Protein AF-A0AAW0CSP5-F1 (afdb_monomer_lite)

Secondary structure (DSSP, 8-state):
-------------GGGSS----S-HHHHHHHHHHHHHHH--TT-HHHHHHHHHHHHHHHHHHT--TTHHHHHHHHHH-SSHHHHHHHTT-S-HHHHHHHHHHHHHHHHHHH--HHHHHHHHHHHHHHHHHB--HHHHHH-TTHHHHT-S---SEETTEE-TTPBP--S-----HHHHHHHHHHHHHHH-SSHHHHHHHHHHHHHHHHSBSTT-S-B-S-TTSPPPSS--HHHHHHHHHHHHHHTT-------------------------------HHHHHHHHHHHHHHHHHHHHHHHHHHHHHHHT-----PPP--------------------------PPPPP---PPP--PPPP-----------

Organism: NCBI:txid297713

Sequence (370 aa):
MGLLDLAQSLDVPPTWRKPRIKVSLDERKNLANAALENAVVPDDIERTLGVQAAISDMDHLTDQTNNRGLAVDFFSRYPTVDILVRAFNMNDSAYSTLLFGYASMQAHTAYKIPKFLQAASDLWNHARSVALLDEDIKSGTRERLLNYDHLQSSCQGETMAGGVGDVVLDMHDIDSKLALSKALLQQQTKSTGKVRMAFRYNALLDLATRDQSNIYAGNWAGPPSSALDKENQISASEVLISGIPLLFTQNATNPKPTPSDQPPGGPGAKTTTTPAGPIVGGVIGGVAIIAAMAVMLVWCRRRYQQLFYVPSLTPFVQDQGDRTSQPNARSRSMKGEIRRAIVPLEPAVCAPIPLEPPPSYMDGRSPLLW

pLDDT: mean 72.7, std 21.25, range [27.45, 97.81]

Radius of gyration: 29.98 Å; chains: 1; bounding box: 117×63×78 Å

Structure (mmCIF, N/CA/C/O backbone):
data_AF-A0AAW0CSP5-F1
#
_entry.id   AF-A0AAW0CSP5-F1
#
loop_
_atom_site.group_PDB
_atom_site.id
_atom_site.type_symbol
_atom_site.label_atom_id
_atom_site.label_alt_id
_atom_site.label_comp_id
_atom_site.label_asym_id
_atom_site.label_entity_id
_atom_site.label_seq_id
_atom_site.pdbx_PDB_ins_code
_atom_site.Cartn_x
_atom_site.Cartn_y
_atom_site.Cartn_z
_atom_site.occupancy
_atom_site.B_iso_or_equiv
_atom_site.auth_seq_id
_atom_site.auth_comp_id
_atom_site.auth_asym_id
_atom_site.auth_atom_id
_atom_site.pdbx_PDB_model_num
ATOM 1 N N . MET A 1 1 ? 16.408 -13.568 13.566 1.00 29.22 1 MET A N 1
ATOM 2 C CA . MET A 1 1 ? 15.679 -14.795 13.953 1.00 29.22 1 MET A CA 1
ATOM 3 C C . MET A 1 1 ? 14.436 -14.792 13.083 1.00 29.22 1 MET A C 1
ATOM 5 O O . MET A 1 1 ? 13.501 -14.071 13.387 1.00 29.22 1 MET A O 1
ATOM 9 N N . GLY A 1 2 ? 14.556 -15.380 11.891 1.00 31.75 2 GLY A N 1
ATOM 10 C CA . GLY A 1 2 ? 13.660 -15.115 10.763 1.00 31.75 2 GLY A CA 1
ATOM 11 C C . GLY A 1 2 ? 12.299 -15.780 10.923 1.00 31.75 2 GLY A C 1
ATOM 12 O O . GLY A 1 2 ? 12.217 -16.933 11.351 1.00 31.75 2 GLY A O 1
ATOM 13 N N . LEU A 1 3 ? 11.255 -15.036 10.561 1.00 31.16 3 LEU A N 1
ATOM 14 C CA . LEU A 1 3 ? 9.880 -15.492 10.383 1.00 31.16 3 LEU A CA 1
ATOM 15 C C . LEU A 1 3 ? 9.816 -16.496 9.225 1.00 31.16 3 LEU A C 1
ATOM 17 O O . LEU A 1 3 ? 9.328 -16.181 8.151 1.00 31.16 3 LEU A O 1
ATOM 21 N N . LEU A 1 4 ? 10.295 -17.726 9.426 1.00 29.92 4 LEU A N 1
ATOM 22 C CA . LEU A 1 4 ? 9.797 -18.840 8.631 1.00 29.92 4 LEU A CA 1
ATOM 23 C C . LEU A 1 4 ? 8.289 -18.877 8.875 1.00 29.92 4 LEU A C 1
ATOM 25 O O . LEU A 1 4 ? 7.851 -19.193 9.985 1.00 29.92 4 LEU A O 1
ATOM 29 N N . ASP A 1 5 ? 7.512 -18.552 7.843 1.00 36.34 5 ASP A N 1
ATOM 30 C CA . AS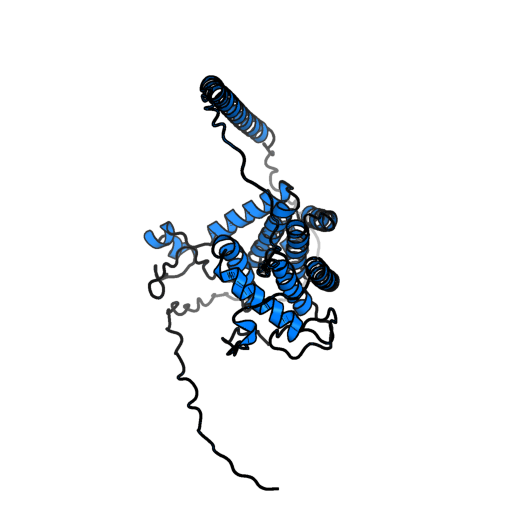P A 1 5 ? 6.091 -18.879 7.723 1.00 36.34 5 ASP A CA 1
ATOM 31 C C . ASP A 1 5 ? 6.014 -20.419 7.615 1.00 36.34 5 ASP A C 1
ATOM 33 O O . ASP A 1 5 ? 5.647 -21.002 6.596 1.00 36.34 5 ASP A O 1
ATOM 37 N N . LEU A 1 6 ? 6.455 -21.111 8.679 1.00 33.84 6 LEU A N 1
ATOM 38 C CA . LEU A 1 6 ? 5.941 -22.418 9.040 1.00 33.84 6 LEU A CA 1
ATOM 39 C C . LEU A 1 6 ? 4.441 -22.258 8.883 1.00 33.84 6 LEU A C 1
ATOM 41 O O . LEU A 1 6 ? 3.875 -21.296 9.407 1.00 33.84 6 LEU A O 1
ATOM 45 N N . ALA A 1 7 ? 3.807 -23.172 8.158 1.00 35.69 7 ALA A N 1
ATOM 46 C CA . ALA A 1 7 ? 2.375 -23.349 8.253 1.00 35.69 7 ALA A CA 1
ATOM 47 C C . ALA A 1 7 ? 2.083 -23.701 9.718 1.00 35.69 7 ALA A C 1
ATOM 49 O O . ALA A 1 7 ? 1.985 -24.869 10.087 1.00 35.69 7 ALA A O 1
ATOM 50 N N . GLN A 1 8 ? 2.054 -22.687 10.586 1.00 45.91 8 GLN A N 1
ATOM 51 C CA . GLN A 1 8 ? 1.645 -22.822 11.957 1.00 45.91 8 GLN A CA 1
ATOM 52 C C . GLN A 1 8 ? 0.251 -23.396 11.835 1.00 45.91 8 GLN A C 1
ATOM 54 O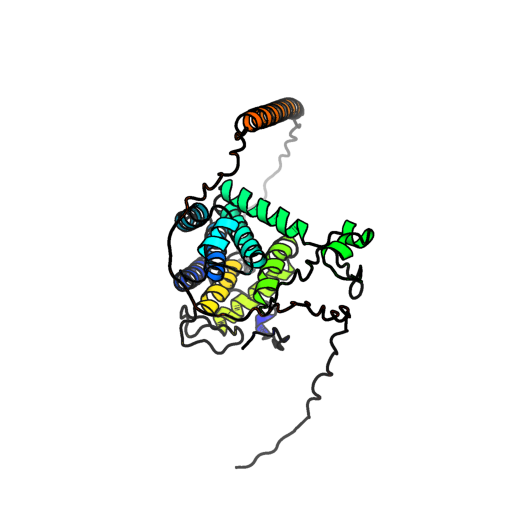 O . GLN A 1 8 ? -0.574 -22.880 11.072 1.00 45.91 8 GLN A O 1
ATOM 59 N N . SER A 1 9 ? 0.030 -24.512 12.523 1.00 44.16 9 SER A N 1
ATOM 60 C CA . SER A 1 9 ? -1.304 -25.046 12.720 1.00 44.16 9 SER A CA 1
ATOM 61 C C . SER A 1 9 ? -2.092 -23.966 13.446 1.00 44.16 9 SER A C 1
ATOM 63 O O . SER A 1 9 ? -2.118 -23.897 14.672 1.00 44.16 9 SER A O 1
ATOM 65 N N . LEU A 1 10 ? -2.669 -23.051 12.671 1.00 52.41 10 LEU A N 1
ATOM 66 C CA . LEU A 1 10 ? -3.686 -22.132 13.115 1.00 52.41 10 LEU A CA 1
ATOM 67 C C . LEU A 1 10 ? -4.887 -23.034 13.332 1.00 52.41 10 LEU A C 1
ATOM 69 O O . LEU A 1 10 ? -5.711 -23.201 12.432 1.00 52.41 10 LEU A O 1
ATOM 73 N N . ASP A 1 11 ? -4.951 -23.666 14.503 1.00 61.88 11 ASP A N 1
ATOM 74 C CA . ASP A 1 11 ? -6.188 -24.235 15.005 1.00 61.88 11 ASP A CA 1
ATOM 75 C C . ASP A 1 11 ? -7.161 -23.070 15.126 1.00 61.88 11 ASP A C 1
ATOM 77 O O . ASP A 1 11 ? -7.224 -22.366 16.131 1.00 61.88 11 ASP A O 1
ATOM 81 N N . VAL A 1 12 ? -7.847 -22.795 14.015 1.00 61.34 12 VAL A N 1
ATOM 82 C CA . VAL A 1 12 ? -8.768 -21.681 13.875 1.00 61.34 12 VAL A CA 1
ATOM 83 C C . VAL A 1 12 ? -9.853 -21.914 14.913 1.00 61.34 12 VAL A C 1
ATOM 85 O O . VAL A 1 12 ? -10.623 -22.875 14.750 1.00 61.34 12 VAL A O 1
ATOM 88 N N . PRO A 1 13 ? -9.959 -21.058 15.951 1.00 70.44 13 PRO A N 1
ATOM 89 C CA . PRO A 1 13 ? -11.013 -21.193 16.934 1.00 70.44 13 PRO A CA 1
ATOM 90 C C . PRO A 1 13 ? -12.354 -21.324 16.203 1.00 70.44 13 PRO A C 1
ATOM 92 O O . PRO A 1 13 ? -12.582 -20.618 15.213 1.00 70.44 13 PRO A O 1
ATOM 95 N N . PRO A 1 14 ? -13.272 -22.208 16.629 1.00 71.75 14 PRO A N 1
ATOM 96 C CA . PRO A 1 14 ? -14.539 -22.408 15.924 1.00 71.75 14 PRO A CA 1
ATOM 97 C C . PRO A 1 14 ? -15.325 -21.102 15.708 1.00 71.75 14 PRO A C 1
ATOM 99 O O . PRO A 1 14 ? -16.029 -20.951 14.709 1.00 71.75 14 PRO A O 1
ATOM 102 N N . THR A 1 15 ? -15.143 -20.128 16.606 1.00 69.25 15 THR A N 1
ATOM 103 C CA . THR A 1 15 ? -15.698 -18.767 16.545 1.00 69.25 15 THR A CA 1
ATOM 104 C C . THR A 1 15 ? -15.170 -17.930 15.373 1.00 69.25 15 THR A C 1
ATOM 106 O O . THR A 1 15 ? -15.854 -17.010 14.928 1.00 69.25 15 THR A O 1
ATOM 109 N N . TRP A 1 16 ? -13.995 -18.249 14.831 1.00 69.19 16 TRP A N 1
ATOM 110 C CA . TRP A 1 16 ? -13.338 -17.529 13.737 1.00 69.19 16 TRP A CA 1
ATOM 111 C C . TRP A 1 16 ? -13.625 -18.115 12.352 1.00 69.19 16 TRP A C 1
ATOM 113 O O . TRP A 1 16 ? -13.343 -17.463 11.351 1.00 69.19 16 TRP A O 1
ATOM 123 N N . ARG A 1 17 ? -14.271 -19.287 12.255 1.00 71.75 17 ARG A N 1
ATOM 124 C CA . ARG A 1 17 ? -14.712 -19.864 10.963 1.00 71.75 17 ARG A CA 1
ATOM 125 C C . ARG A 1 17 ? -15.757 -18.999 10.241 1.00 71.75 17 ARG A C 1
ATOM 127 O O . ARG A 1 17 ? -16.002 -19.181 9.052 1.00 71.75 17 ARG A O 1
ATOM 134 N N . LYS A 1 18 ? -16.378 -18.058 10.958 1.00 73.31 18 LYS A N 1
ATOM 135 C CA . LYS A 1 18 ? -17.235 -16.991 10.424 1.00 73.31 18 LYS A CA 1
ATOM 136 C C . LYS A 1 18 ? -16.810 -15.676 11.078 1.00 73.31 18 LYS A C 1
ATOM 138 O O . LYS A 1 18 ? -17.490 -15.234 12.007 1.00 73.31 18 LYS A O 1
ATOM 143 N N . PRO A 1 19 ? -15.672 -15.091 10.663 1.00 71.50 19 PRO A N 1
ATOM 144 C CA . PRO A 1 19 ? -15.106 -13.953 11.365 1.00 71.50 19 PRO A CA 1
ATOM 145 C C . PRO A 1 19 ? -16.111 -12.801 11.313 1.00 71.50 19 PRO A C 1
ATOM 147 O O . PRO A 1 19 ? -16.499 -12.337 10.242 1.00 71.50 19 PRO A O 1
ATOM 150 N N . ARG A 1 20 ? -16.589 -12.381 12.487 1.00 79.06 20 ARG A N 1
ATOM 151 C CA . ARG A 1 20 ? -17.421 -11.189 12.641 1.00 79.06 20 ARG A CA 1
ATOM 152 C C . ARG A 1 20 ? -16.546 -10.093 13.213 1.00 79.06 20 ARG A C 1
ATOM 154 O O . ARG A 1 20 ? -16.110 -10.201 14.355 1.00 79.06 20 ARG A O 1
ATOM 161 N N . ILE A 1 21 ? -16.321 -9.052 12.426 1.00 83.88 21 ILE A N 1
ATOM 162 C CA . ILE A 1 21 ? -15.670 -7.837 12.908 1.00 83.88 21 ILE A CA 1
ATOM 163 C C . ILE A 1 21 ? -16.685 -7.120 13.798 1.00 83.88 21 ILE A C 1
ATOM 165 O O . ILE A 1 21 ? -17.731 -6.678 13.323 1.00 83.88 21 ILE A O 1
ATOM 169 N N . LYS A 1 22 ? -16.413 -7.100 15.106 1.00 85.75 22 LYS A N 1
ATOM 170 C CA . LYS A 1 22 ? -17.273 -6.450 16.111 1.00 85.75 22 LYS A CA 1
ATOM 171 C C . LYS A 1 22 ? -17.022 -4.942 16.205 1.00 85.75 22 LYS A C 1
ATOM 173 O O . LYS A 1 22 ? -17.895 -4.213 16.657 1.00 85.75 22 LYS A O 1
ATOM 178 N N . VAL A 1 23 ? -15.841 -4.518 15.767 1.00 89.12 23 VAL A N 1
ATOM 179 C CA . VAL A 1 23 ? -15.341 -3.144 15.811 1.00 89.12 23 VAL A CA 1
ATOM 180 C C . VAL A 1 23 ? -16.096 -2.272 14.808 1.00 89.12 23 VAL A C 1
ATOM 182 O O . VAL A 1 23 ? -16.275 -2.655 13.647 1.00 89.12 23 VAL A O 1
ATOM 185 N N . SER A 1 24 ? -16.554 -1.102 15.257 1.00 91.62 24 SER A N 1
ATOM 186 C CA . SER A 1 24 ? -17.265 -0.142 14.399 1.00 91.62 24 SER A CA 1
ATOM 187 C C . SER A 1 24 ? -16.343 0.445 13.320 1.00 91.62 24 SER A C 1
ATOM 189 O O . SER A 1 24 ? -15.124 0.419 13.456 1.00 91.62 24 SER A O 1
ATOM 191 N N . LEU A 1 25 ? -16.890 0.995 12.228 1.00 90.81 25 LEU A N 1
ATOM 192 C CA . LEU A 1 25 ? -16.058 1.599 11.175 1.00 90.81 25 LEU A CA 1
ATOM 193 C C . LEU A 1 25 ? -15.129 2.697 11.719 1.00 90.81 25 LEU A C 1
ATOM 195 O O . LEU A 1 25 ? -13.958 2.714 11.354 1.00 90.81 25 LEU A O 1
ATOM 199 N N . ASP A 1 26 ? -15.629 3.567 12.594 1.00 92.69 26 ASP A N 1
ATOM 200 C CA . ASP A 1 26 ? -14.839 4.669 13.152 1.00 92.69 26 ASP A CA 1
ATOM 201 C C . ASP A 1 26 ? -13.754 4.170 14.107 1.00 92.69 26 ASP A C 1
ATOM 203 O O . ASP A 1 26 ? -12.617 4.626 14.051 1.00 92.69 26 ASP A O 1
ATOM 207 N N . GLU A 1 27 ? -14.056 3.155 14.915 1.00 92.94 27 GLU A N 1
ATOM 208 C CA . GLU A 1 27 ? -13.063 2.523 15.785 1.00 92.94 27 GLU A CA 1
ATOM 209 C C . GLU A 1 27 ? -11.951 1.839 14.972 1.00 92.94 27 GLU A C 1
ATOM 211 O O . GLU A 1 27 ? -10.778 1.967 15.315 1.00 92.94 27 GLU A O 1
ATOM 216 N N . ARG A 1 28 ? -12.273 1.216 13.827 1.00 92.94 28 ARG A N 1
ATOM 217 C CA . ARG A 1 28 ? -11.252 0.668 12.913 1.00 92.94 28 ARG A CA 1
ATOM 218 C C . ARG A 1 28 ? -10.324 1.744 12.363 1.00 92.94 28 ARG A C 1
ATOM 220 O O . ARG A 1 28 ? -9.117 1.524 12.317 1.00 92.94 28 ARG A O 1
ATOM 227 N N . LYS A 1 29 ? -10.880 2.890 11.952 1.00 93.31 29 LYS A N 1
ATOM 228 C CA . LYS A 1 29 ? -10.090 4.038 11.483 1.00 93.31 29 LYS A CA 1
ATOM 229 C C . LYS A 1 29 ? -9.161 4.541 12.587 1.00 93.31 29 LYS A C 1
ATOM 231 O O . LYS A 1 29 ? -7.982 4.754 12.332 1.00 93.31 29 LYS A O 1
ATOM 236 N N . ASN A 1 30 ? -9.672 4.663 13.812 1.00 94.00 30 ASN A N 1
ATOM 237 C CA . ASN A 1 30 ? -8.894 5.127 14.960 1.00 94.00 30 ASN A CA 1
ATOM 238 C C . ASN A 1 30 ? -7.743 4.171 15.304 1.00 94.00 30 ASN A C 1
ATOM 240 O O . ASN A 1 30 ? -6.618 4.628 15.480 1.00 94.00 30 ASN A O 1
ATOM 244 N N . LEU A 1 31 ? -7.993 2.858 15.334 1.00 93.31 31 LEU A N 1
ATOM 245 C CA . LEU A 1 31 ? -6.955 1.848 15.577 1.00 93.31 31 LEU A CA 1
ATOM 246 C C . LEU A 1 31 ? -5.867 1.879 14.500 1.00 93.31 31 LEU A C 1
ATOM 248 O O . LEU A 1 31 ? -4.677 1.836 14.806 1.00 93.31 31 LEU A O 1
ATOM 252 N N . ALA A 1 32 ? -6.276 1.977 13.235 1.00 93.38 32 ALA A N 1
ATOM 253 C CA . ALA A 1 32 ? -5.357 2.016 12.111 1.00 93.38 32 ALA A CA 1
ATOM 254 C C . ALA A 1 32 ? -4.517 3.314 12.094 1.00 93.38 32 ALA A C 1
ATOM 256 O O . ALA A 1 32 ? -3.312 3.249 11.861 1.00 93.38 32 ALA A O 1
ATOM 257 N N . ASN A 1 33 ? -5.109 4.469 12.425 1.00 93.06 33 ASN A N 1
ATOM 258 C CA . ASN A 1 33 ? -4.379 5.735 12.577 1.00 93.06 33 ASN A CA 1
ATOM 259 C C . ASN A 1 33 ? -3.378 5.676 13.736 1.00 93.06 33 ASN A C 1
ATOM 261 O O . ASN A 1 33 ? -2.219 6.037 13.559 1.00 93.06 33 ASN A O 1
ATOM 265 N N . ALA A 1 34 ? -3.789 5.157 14.894 1.00 92.81 34 ALA A N 1
ATOM 266 C CA . ALA A 1 34 ? -2.900 5.035 16.046 1.00 92.81 34 ALA A CA 1
ATOM 267 C C . ALA A 1 34 ? -1.704 4.106 15.769 1.00 92.81 34 ALA A C 1
ATOM 269 O O . ALA A 1 34 ? -0.592 4.368 16.224 1.00 92.81 34 ALA A O 1
ATOM 270 N N . ALA A 1 35 ? -1.908 3.036 14.992 1.00 91.50 35 ALA A N 1
ATOM 271 C CA . ALA A 1 35 ? -0.816 2.172 14.548 1.00 91.50 35 ALA A CA 1
ATOM 272 C C . ALA A 1 35 ? 0.159 2.913 13.612 1.00 91.50 35 ALA A C 1
ATOM 274 O O . ALA A 1 35 ? 1.372 2.786 13.772 1.00 91.50 35 ALA A O 1
ATOM 275 N N . LEU A 1 36 ? -0.359 3.717 12.674 1.00 91.38 36 LEU A N 1
ATOM 276 C CA . LEU A 1 36 ? 0.448 4.514 11.742 1.00 91.38 36 LEU A CA 1
ATOM 277 C C . LEU A 1 36 ? 1.287 5.589 12.441 1.00 91.38 36 LEU A C 1
ATOM 279 O O . LEU A 1 36 ? 2.453 5.771 12.094 1.00 91.38 36 LEU A O 1
ATOM 283 N N . GLU A 1 37 ? 0.731 6.279 13.437 1.00 91.25 37 GLU A N 1
ATOM 284 C CA . GLU A 1 37 ? 1.464 7.297 14.205 1.00 91.25 37 GLU A CA 1
ATOM 285 C C . GLU A 1 37 ? 2.706 6.710 14.893 1.00 91.25 37 GLU A C 1
ATOM 287 O O . GLU A 1 37 ? 3.755 7.352 14.952 1.00 91.25 37 GLU A O 1
ATOM 292 N N . ASN A 1 38 ? 2.624 5.451 15.329 1.00 89.69 38 ASN A N 1
ATOM 293 C CA . ASN A 1 38 ? 3.736 4.734 15.951 1.00 89.69 38 ASN A CA 1
ATOM 294 C C . ASN A 1 38 ? 4.702 4.077 14.943 1.00 89.69 38 ASN A C 1
ATOM 296 O O . ASN A 1 38 ? 5.774 3.607 15.335 1.00 89.69 38 ASN A O 1
ATOM 300 N N . ALA A 1 39 ? 4.338 4.029 13.660 1.00 86.25 39 ALA A N 1
ATOM 301 C CA . ALA A 1 39 ? 5.068 3.331 12.603 1.00 86.25 39 ALA A CA 1
ATOM 302 C C . ALA A 1 39 ? 6.154 4.187 11.918 1.00 86.25 39 ALA A C 1
ATOM 304 O O . ALA A 1 39 ? 6.967 3.659 11.162 1.00 86.25 39 ALA A O 1
ATOM 305 N N . VAL A 1 40 ? 6.199 5.502 12.164 1.00 83.56 40 VAL A N 1
ATOM 306 C CA . VAL A 1 40 ? 7.120 6.419 11.471 1.00 83.56 40 VAL A CA 1
ATOM 307 C C . VAL A 1 40 ? 8.582 6.157 11.871 1.00 83.56 40 VAL A C 1
ATOM 309 O O . VAL A 1 40 ? 8.977 6.321 13.030 1.00 83.56 40 VAL A O 1
ATOM 312 N N . VAL A 1 41 ? 9.415 5.783 10.892 1.00 79.56 41 VAL A N 1
ATOM 313 C CA . VAL A 1 41 ? 10.858 5.540 11.072 1.00 79.56 41 VAL A CA 1
ATOM 314 C C . VAL A 1 41 ? 11.649 6.369 10.054 1.00 79.56 41 VAL A C 1
ATOM 316 O O . VAL A 1 41 ? 11.630 6.024 8.881 1.00 79.56 41 VAL A O 1
ATOM 319 N N . PRO A 1 42 ? 12.333 7.455 10.459 1.00 76.88 42 PRO A N 1
ATOM 320 C CA . PRO A 1 42 ? 12.977 8.373 9.512 1.00 76.88 42 PRO A CA 1
ATOM 321 C C . PRO A 1 42 ? 14.245 7.818 8.840 1.00 76.88 42 PRO A C 1
ATOM 323 O O . PRO A 1 42 ? 14.603 8.290 7.765 1.00 76.88 42 PRO A O 1
ATOM 326 N N . ASP A 1 43 ? 14.901 6.822 9.443 1.00 85.56 43 ASP A N 1
ATOM 327 C CA . ASP A 1 43 ? 16.225 6.344 9.008 1.00 85.56 43 ASP A CA 1
ATOM 328 C C . ASP A 1 43 ? 16.188 5.005 8.259 1.00 85.56 43 ASP A C 1
ATOM 330 O O . ASP A 1 43 ? 17.217 4.515 7.802 1.00 85.56 43 ASP A O 1
ATOM 334 N N . ASP A 1 44 ? 15.004 4.410 8.126 1.00 89.19 44 ASP A N 1
ATOM 335 C CA . ASP A 1 44 ? 14.803 3.158 7.405 1.00 89.19 44 ASP A CA 1
ATOM 336 C C . ASP A 1 44 ? 13.867 3.419 6.232 1.00 89.19 44 ASP A C 1
ATOM 338 O O . ASP A 1 44 ? 12.677 3.717 6.387 1.00 89.19 44 ASP A O 1
ATOM 342 N N . ILE A 1 45 ? 14.434 3.356 5.037 1.00 89.81 45 ILE A N 1
ATOM 343 C CA . ILE A 1 45 ? 13.714 3.664 3.814 1.00 89.81 45 ILE A CA 1
ATOM 344 C C . ILE A 1 45 ? 12.648 2.630 3.467 1.00 89.81 45 ILE A C 1
ATOM 346 O O . ILE A 1 45 ? 11.585 2.997 2.980 1.00 89.81 45 ILE A O 1
ATOM 350 N N . GLU A 1 46 ? 12.885 1.353 3.735 1.00 87.94 46 GLU A N 1
ATOM 351 C CA . GLU A 1 46 ? 11.941 0.291 3.401 1.00 87.94 46 GLU A CA 1
ATOM 352 C C . GLU A 1 46 ? 10.681 0.475 4.242 1.00 87.94 46 GLU A C 1
ATOM 354 O O . GLU A 1 46 ? 9.563 0.521 3.720 1.00 87.94 46 GLU A O 1
ATOM 359 N N . ARG A 1 47 ? 10.880 0.754 5.535 1.00 87.44 47 ARG A N 1
ATOM 360 C CA . ARG A 1 47 ? 9.803 1.140 6.451 1.00 87.44 47 ARG A CA 1
ATOM 361 C C . ARG A 1 47 ? 9.139 2.437 6.038 1.00 87.44 47 ARG A C 1
ATOM 363 O O . ARG A 1 47 ? 7.916 2.521 6.052 1.00 87.44 47 ARG A O 1
ATOM 370 N N . THR A 1 48 ? 9.921 3.441 5.649 1.00 92.19 48 THR A N 1
ATOM 371 C CA . THR A 1 48 ? 9.370 4.719 5.193 1.00 92.19 48 THR A CA 1
ATOM 372 C C . THR A 1 48 ? 8.456 4.507 3.989 1.00 92.19 48 THR A C 1
ATOM 374 O O . THR A 1 48 ? 7.347 5.029 3.981 1.00 92.19 48 THR A O 1
ATOM 377 N N . LEU A 1 49 ? 8.861 3.704 3.002 1.00 92.31 49 LEU A N 1
ATOM 378 C CA . LEU A 1 49 ? 8.042 3.379 1.833 1.00 92.31 49 LEU A CA 1
ATOM 379 C C . LEU A 1 49 ? 6.779 2.601 2.211 1.00 92.31 49 LEU A C 1
ATOM 381 O O . LEU A 1 49 ? 5.702 2.925 1.707 1.00 92.31 49 LEU A O 1
ATOM 385 N N . GLY A 1 50 ? 6.886 1.639 3.131 1.00 90.88 50 GLY A N 1
ATOM 386 C CA . GLY A 1 50 ? 5.731 0.939 3.698 1.00 90.88 50 GLY A CA 1
ATOM 387 C C . GLY A 1 50 ? 4.735 1.901 4.352 1.00 90.88 50 GLY A C 1
ATOM 388 O O . GLY A 1 50 ? 3.543 1.866 4.047 1.00 90.88 50 GLY A O 1
ATOM 389 N N . VAL A 1 51 ? 5.226 2.839 5.167 1.00 92.38 51 VAL A N 1
ATOM 390 C CA . VAL A 1 51 ? 4.407 3.894 5.785 1.00 92.38 51 VAL A CA 1
ATOM 391 C C . VAL A 1 51 ? 3.779 4.799 4.722 1.00 92.38 51 VAL A C 1
ATOM 393 O O . VAL A 1 51 ? 2.588 5.079 4.810 1.00 92.38 51 VAL A O 1
ATOM 396 N N . GLN A 1 52 ? 4.515 5.218 3.686 1.00 95.12 52 GLN A N 1
ATOM 397 C CA . GLN A 1 52 ? 3.974 6.050 2.597 1.00 95.12 52 GLN A CA 1
ATOM 398 C C . GLN A 1 52 ? 2.837 5.356 1.834 1.00 95.12 52 GLN A C 1
ATOM 400 O O . GLN A 1 52 ? 1.840 5.995 1.476 1.00 95.12 52 GLN A O 1
ATOM 405 N N . ALA A 1 53 ? 2.960 4.048 1.605 1.00 93.75 53 ALA A N 1
ATOM 406 C CA . ALA A 1 53 ? 1.887 3.253 1.027 1.00 93.75 53 ALA A CA 1
ATOM 407 C C . ALA A 1 53 ? 0.678 3.194 1.974 1.00 93.75 53 ALA A C 1
ATOM 409 O O . ALA A 1 53 ? -0.437 3.514 1.568 1.00 93.75 53 ALA A O 1
ATOM 410 N N . ALA A 1 54 ? 0.912 2.871 3.247 1.00 93.00 54 ALA A N 1
ATOM 411 C CA . ALA A 1 54 ? -0.134 2.687 4.244 1.00 93.00 54 ALA A CA 1
ATOM 412 C C . ALA A 1 54 ? -0.926 3.979 4.532 1.00 93.00 54 ALA A C 1
ATOM 414 O O . ALA A 1 54 ? -2.156 3.951 4.547 1.00 93.00 54 ALA A O 1
ATOM 415 N N . ILE A 1 55 ? -0.264 5.135 4.674 1.00 95.31 55 ILE A N 1
ATOM 416 C CA . ILE A 1 55 ? -0.963 6.421 4.858 1.00 95.31 55 ILE A CA 1
ATOM 417 C C . ILE A 1 55 ? -1.795 6.804 3.624 1.00 95.31 55 ILE A C 1
ATOM 419 O O . ILE A 1 55 ? -2.857 7.408 3.757 1.00 95.31 55 ILE A O 1
ATOM 423 N N . SER A 1 56 ? -1.341 6.433 2.421 1.00 96.31 56 SER A N 1
ATOM 424 C CA . SER A 1 56 ? -2.086 6.673 1.182 1.00 96.31 56 SER A CA 1
ATOM 425 C C . SER A 1 56 ? -3.303 5.752 1.074 1.00 96.31 56 SER A C 1
ATOM 427 O O . SER A 1 56 ? -4.390 6.214 0.733 1.00 96.31 56 SER A O 1
ATOM 429 N N . ASP A 1 57 ? -3.152 4.473 1.422 1.00 94.12 57 ASP A N 1
ATOM 430 C CA . ASP A 1 57 ? -4.260 3.515 1.478 1.00 94.12 57 ASP A CA 1
ATOM 431 C C . ASP A 1 57 ? -5.309 3.925 2.512 1.00 94.12 57 ASP A C 1
ATOM 433 O O . ASP A 1 57 ? -6.506 3.856 2.232 1.00 94.12 57 ASP A O 1
ATOM 437 N N . MET A 1 58 ? -4.880 4.401 3.683 1.00 94.25 58 MET A N 1
ATOM 438 C CA . MET A 1 58 ? -5.774 4.949 4.702 1.00 94.25 58 MET A CA 1
ATOM 439 C C . MET A 1 58 ? -6.611 6.104 4.142 1.00 94.25 58 MET A C 1
ATOM 441 O O . MET A 1 58 ? -7.841 6.067 4.220 1.00 94.25 58 MET A O 1
ATOM 445 N N . ASP A 1 59 ? -5.960 7.111 3.556 1.00 96.31 59 ASP A N 1
ATOM 446 C CA . ASP A 1 59 ? -6.628 8.274 2.967 1.00 96.31 59 ASP A CA 1
ATOM 447 C C . ASP A 1 59 ? -7.613 7.835 1.866 1.00 96.31 59 ASP A C 1
ATOM 449 O O . ASP A 1 59 ? -8.776 8.242 1.865 1.00 96.31 59 ASP A O 1
ATOM 453 N N . HIS A 1 60 ? -7.208 6.905 0.993 1.00 95.06 60 HIS A N 1
ATOM 454 C CA . HIS A 1 60 ? -8.076 6.359 -0.051 1.00 95.06 60 HIS A CA 1
ATOM 455 C C . HIS A 1 60 ? -9.307 5.621 0.504 1.00 95.06 60 HIS A C 1
ATOM 457 O O . HIS A 1 60 ? -10.426 5.852 0.045 1.00 95.06 60 HIS A O 1
ATOM 463 N N . LEU A 1 61 ? -9.116 4.725 1.477 1.00 91.88 61 LEU A N 1
ATOM 464 C CA . LEU A 1 61 ? -10.179 3.878 2.032 1.00 91.88 61 LEU A CA 1
ATOM 465 C C . LEU A 1 61 ? -11.156 4.647 2.923 1.00 91.88 61 LEU A C 1
ATOM 467 O O . LEU A 1 61 ? -12.281 4.192 3.140 1.00 91.88 61 LEU A O 1
ATOM 471 N N . THR A 1 62 ? -10.728 5.786 3.462 1.00 93.19 62 THR A N 1
ATOM 472 C CA . THR A 1 62 ? -11.539 6.624 4.349 1.00 93.19 62 THR A CA 1
ATOM 473 C C . THR A 1 62 ? -12.114 7.862 3.668 1.00 93.19 62 THR A C 1
ATOM 475 O O . THR A 1 62 ? -12.882 8.574 4.317 1.00 93.19 62 THR A O 1
ATOM 478 N N . ASP A 1 63 ? -11.803 8.072 2.384 1.00 95.00 63 ASP A N 1
ATOM 479 C CA . ASP A 1 63 ? -12.141 9.274 1.609 1.00 95.00 63 ASP A CA 1
ATOM 480 C C . ASP A 1 63 ? -11.623 10.559 2.286 1.00 95.00 63 ASP A C 1
ATOM 482 O O . ASP A 1 63 ? -12.323 11.560 2.434 1.00 95.00 63 ASP A O 1
ATOM 486 N N . GLN A 1 64 ? -10.379 10.498 2.769 1.00 95.06 64 GLN A N 1
ATOM 487 C CA . GLN A 1 64 ? -9.674 11.592 3.437 1.00 95.06 64 GLN A CA 1
ATOM 488 C C . GLN A 1 64 ? -8.408 11.972 2.663 1.00 95.06 64 GLN A C 1
ATOM 490 O O . GLN A 1 64 ? -7.963 11.267 1.762 1.00 95.06 64 GLN A O 1
ATOM 495 N N . THR A 1 65 ? -7.820 13.120 3.005 1.00 97.12 65 THR A N 1
ATOM 496 C CA . THR A 1 65 ? -6.555 13.593 2.412 1.00 97.12 65 THR A CA 1
ATOM 497 C C . THR A 1 65 ? -5.588 14.127 3.468 1.00 97.12 65 THR A C 1
ATOM 499 O O . THR A 1 65 ? -4.808 15.044 3.191 1.00 97.12 65 THR A O 1
ATOM 502 N N . ASN A 1 66 ? -5.688 13.626 4.700 1.00 95.94 66 ASN A N 1
ATOM 503 C CA . ASN A 1 66 ? -4.930 14.129 5.847 1.00 95.94 66 ASN A CA 1
ATOM 504 C C . ASN A 1 66 ? -3.421 13.934 5.650 1.00 95.94 66 ASN A C 1
ATOM 506 O O . ASN A 1 66 ? -2.623 14.773 6.064 1.00 95.94 66 ASN A O 1
ATOM 510 N N . ASN A 1 67 ? -3.036 12.868 4.950 1.00 95.94 67 ASN A N 1
ATOM 511 C CA . ASN A 1 67 ? -1.652 12.470 4.726 1.00 95.94 67 ASN A CA 1
ATOM 512 C C . ASN A 1 67 ? -1.104 12.917 3.365 1.00 95.94 67 ASN A C 1
ATOM 514 O O . ASN A 1 67 ? 0.077 12.716 3.065 1.00 95.94 67 ASN A O 1
ATOM 518 N N . ARG A 1 68 ? -1.921 13.597 2.549 1.00 97.00 68 ARG A N 1
ATOM 519 C CA . ARG A 1 68 ? -1.525 14.085 1.220 1.00 97.00 68 ARG A CA 1
ATOM 520 C C . ARG A 1 68 ? -0.254 14.930 1.252 1.00 97.00 68 ARG A C 1
ATOM 522 O O . ARG A 1 68 ? 0.582 14.796 0.364 1.00 97.00 68 ARG A O 1
ATOM 529 N N . GLY A 1 69 ? -0.112 15.808 2.248 1.00 96.94 69 GLY A N 1
ATOM 530 C CA . GLY A 1 69 ? 1.072 16.660 2.394 1.00 96.94 69 GLY A CA 1
ATOM 531 C C . GLY A 1 69 ? 2.355 15.853 2.605 1.00 96.94 69 GLY A C 1
ATOM 532 O O . GLY A 1 69 ? 3.352 16.124 1.941 1.00 96.94 69 GLY A O 1
ATOM 533 N N . LEU A 1 70 ? 2.299 14.822 3.456 1.00 94.38 70 LEU A N 1
ATOM 534 C CA . LEU A 1 70 ? 3.430 13.935 3.746 1.00 94.38 70 LEU A CA 1
ATOM 535 C C . LEU A 1 70 ? 3.854 13.143 2.504 1.00 94.38 70 LEU A C 1
ATOM 537 O O . LEU A 1 70 ? 5.038 13.118 2.172 1.00 94.38 70 LEU A O 1
ATOM 541 N N . ALA A 1 71 ? 2.889 12.569 1.779 1.00 95.81 71 ALA A N 1
ATOM 542 C CA . ALA A 1 71 ? 3.164 11.850 0.537 1.00 95.81 71 ALA A CA 1
ATOM 543 C C . ALA A 1 71 ? 3.762 12.768 -0.537 1.00 95.81 71 ALA A C 1
ATOM 545 O O . ALA A 1 71 ? 4.752 12.428 -1.185 1.00 95.81 71 ALA A O 1
ATOM 546 N N . VAL A 1 72 ? 3.196 13.967 -0.715 1.00 96.69 72 VAL A N 1
ATOM 547 C CA . VAL A 1 72 ? 3.717 14.945 -1.678 1.00 96.69 72 VAL A CA 1
ATOM 548 C C . VAL A 1 72 ? 5.133 15.388 -1.322 1.00 96.69 72 VAL A C 1
ATOM 550 O O . VAL A 1 72 ? 5.956 15.460 -2.234 1.00 96.69 72 VAL A O 1
ATOM 553 N N . ASP A 1 73 ? 5.438 15.663 -0.051 1.00 95.62 73 ASP A N 1
ATOM 554 C CA . ASP A 1 73 ? 6.793 16.045 0.368 1.00 95.62 73 ASP A CA 1
ATOM 555 C C . ASP A 1 73 ? 7.798 14.923 0.082 1.00 95.62 73 ASP A C 1
ATOM 557 O O . ASP A 1 73 ? 8.812 15.150 -0.584 1.00 95.62 73 ASP A O 1
ATOM 561 N N . PHE A 1 74 ? 7.469 13.692 0.487 1.00 95.06 74 PHE A N 1
ATOM 562 C CA . PHE A 1 74 ? 8.326 12.526 0.295 1.00 95.06 74 PHE A CA 1
ATOM 563 C C . PHE A 1 74 ? 8.665 12.293 -1.185 1.00 95.06 74 PHE A C 1
ATOM 565 O O . PHE A 1 74 ? 9.835 12.286 -1.573 1.00 95.06 74 PHE A O 1
ATOM 572 N N . PHE A 1 75 ? 7.652 12.178 -2.045 1.00 94.62 75 PHE A N 1
ATOM 573 C CA . PHE A 1 75 ? 7.860 11.924 -3.475 1.00 94.62 75 PHE A CA 1
ATOM 574 C C . PHE A 1 75 ? 8.398 13.143 -4.239 1.00 94.6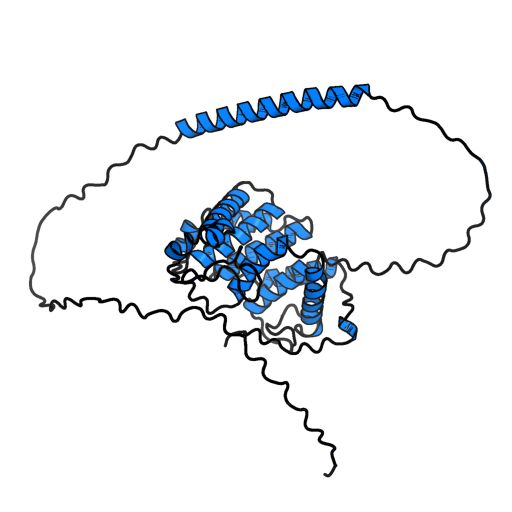2 75 PHE A C 1
ATOM 576 O O . PHE A 1 75 ? 8.929 12.995 -5.338 1.00 94.62 75 PHE A O 1
ATOM 583 N N . SER A 1 76 ? 8.291 14.356 -3.688 1.00 94.75 76 SER A N 1
ATOM 584 C CA . SER A 1 76 ? 8.969 15.530 -4.259 1.00 94.75 76 SER A CA 1
ATOM 585 C C . SER A 1 76 ? 10.462 15.527 -3.945 1.00 94.75 76 SER A C 1
ATOM 587 O O . SER A 1 76 ? 11.258 15.931 -4.793 1.00 94.75 76 SER A O 1
ATOM 589 N N . ARG A 1 77 ? 10.847 15.043 -2.758 1.00 94.69 77 ARG A N 1
ATOM 590 C CA . ARG A 1 77 ? 12.247 14.860 -2.355 1.00 94.69 77 ARG A CA 1
ATOM 591 C C . ARG A 1 77 ? 12.923 13.734 -3.135 1.00 94.69 77 ARG A C 1
ATOM 593 O O . ARG A 1 77 ? 14.085 13.863 -3.512 1.00 94.69 77 ARG A O 1
ATOM 600 N N . TYR A 1 78 ? 12.178 12.670 -3.421 1.00 94.06 78 TYR A N 1
ATOM 601 C CA . TYR A 1 78 ? 12.654 11.497 -4.150 1.00 94.06 78 TYR A CA 1
ATOM 602 C C . TYR A 1 78 ? 11.796 11.256 -5.399 1.00 94.06 78 TYR A C 1
ATOM 604 O O . TYR A 1 78 ? 10.959 10.359 -5.407 1.00 94.06 78 TYR A O 1
ATOM 612 N N . PRO A 1 79 ? 11.968 12.047 -6.475 1.00 91.19 79 PRO A N 1
ATOM 613 C CA . PRO A 1 79 ? 11.090 11.964 -7.643 1.00 91.19 79 PRO A CA 1
ATOM 614 C C . PRO A 1 79 ? 11.357 10.738 -8.526 1.00 91.19 79 PRO A C 1
ATOM 616 O O . PRO A 1 79 ? 10.576 10.458 -9.429 1.00 91.19 79 PRO A O 1
ATOM 619 N N . THR A 1 80 ? 12.463 10.026 -8.294 1.00 90.44 80 THR A N 1
ATOM 620 C CA . THR A 1 80 ? 12.829 8.784 -8.985 1.00 90.44 80 THR A CA 1
ATOM 621 C C . THR A 1 80 ? 13.482 7.826 -7.996 1.00 90.44 80 THR A C 1
ATOM 623 O O . THR A 1 80 ? 14.095 8.268 -7.016 1.00 90.44 80 THR A O 1
ATOM 626 N N . VAL A 1 81 ? 13.412 6.525 -8.283 1.00 88.12 81 VAL A N 1
ATOM 627 C CA . VAL A 1 81 ? 14.087 5.514 -7.463 1.00 88.12 81 VAL A CA 1
ATOM 628 C C . VAL A 1 81 ? 15.607 5.700 -7.448 1.0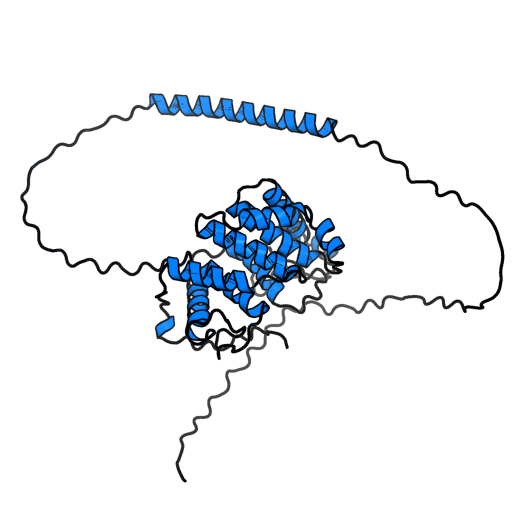0 88.12 81 VAL A C 1
ATOM 630 O O . VAL A 1 81 ? 16.222 5.537 -6.403 1.00 88.12 81 VAL A O 1
ATOM 633 N N . ASP A 1 82 ? 16.218 6.154 -8.545 1.00 89.38 82 ASP A N 1
ATOM 634 C CA . ASP A 1 82 ? 17.668 6.395 -8.605 1.00 89.38 82 ASP A CA 1
ATOM 635 C C . ASP A 1 82 ? 18.131 7.472 -7.618 1.00 89.38 82 ASP A C 1
ATOM 637 O O . ASP A 1 82 ? 19.255 7.443 -7.113 1.00 89.38 82 ASP A O 1
ATOM 641 N N . ILE A 1 83 ? 17.294 8.482 -7.367 1.00 91.06 83 ILE A N 1
ATOM 642 C CA . ILE A 1 83 ? 17.582 9.508 -6.359 1.00 91.06 83 ILE A CA 1
ATOM 643 C C . ILE A 1 83 ? 17.413 8.915 -4.961 1.00 91.06 83 ILE A C 1
ATOM 645 O O . ILE A 1 83 ? 18.247 9.179 -4.099 1.00 91.06 83 ILE A O 1
ATOM 649 N N . LEU A 1 84 ? 16.387 8.088 -4.752 1.00 91.06 84 LEU A N 1
ATOM 650 C CA . LEU A 1 84 ? 16.156 7.408 -3.483 1.00 91.06 84 LEU A CA 1
ATOM 651 C C . LEU A 1 84 ? 17.314 6.470 -3.110 1.00 91.06 84 LEU A C 1
ATOM 653 O O . LEU A 1 84 ? 17.917 6.623 -2.053 1.00 91.06 84 LEU A O 1
ATOM 657 N N . VAL A 1 85 ? 17.669 5.550 -4.006 1.00 89.25 85 VAL A N 1
ATOM 658 C CA . VAL A 1 85 ? 18.755 4.572 -3.837 1.00 89.25 85 VAL A CA 1
ATOM 659 C C . VAL A 1 85 ? 20.074 5.271 -3.519 1.00 89.25 85 VAL A C 1
ATOM 661 O O . VAL A 1 85 ? 20.775 4.867 -2.594 1.00 89.25 85 VAL A O 1
ATOM 664 N N . ARG A 1 86 ? 20.384 6.374 -4.217 1.00 90.50 86 ARG A N 1
ATOM 665 C CA . ARG A 1 86 ? 21.577 7.184 -3.925 1.00 90.50 86 ARG A CA 1
ATOM 666 C C . ARG A 1 86 ? 21.505 7.887 -2.575 1.00 90.50 86 ARG A C 1
ATOM 668 O O . ARG A 1 86 ? 22.509 7.924 -1.875 1.00 90.50 86 ARG A O 1
ATOM 675 N N . ALA A 1 87 ? 20.352 8.445 -2.210 1.00 90.44 87 ALA A N 1
ATOM 676 C CA . ALA A 1 87 ? 20.189 9.166 -0.949 1.00 90.44 87 ALA A CA 1
ATOM 677 C C . ALA A 1 87 ? 20.368 8.259 0.277 1.00 90.44 87 ALA A C 1
ATOM 679 O O . ALA A 1 87 ? 20.896 8.708 1.290 1.00 90.44 87 ALA A O 1
ATOM 680 N N . PHE A 1 88 ? 19.968 6.993 0.167 1.00 87.94 88 PHE A N 1
ATOM 681 C CA . PHE A 1 88 ? 20.064 6.005 1.243 1.00 87.94 88 PHE A CA 1
ATOM 682 C C . PHE A 1 88 ? 21.239 5.030 1.078 1.00 87.94 88 PHE A C 1
ATOM 684 O O . PHE A 1 88 ? 21.363 4.094 1.859 1.00 87.94 88 PHE A O 1
ATOM 691 N N . ASN A 1 89 ? 22.109 5.252 0.083 1.00 89.44 89 ASN A N 1
ATOM 692 C CA . ASN A 1 89 ? 23.262 4.401 -0.225 1.00 89.44 89 ASN A CA 1
ATOM 693 C C . ASN A 1 89 ? 22.902 2.902 -0.290 1.00 89.44 89 ASN A C 1
ATOM 695 O O . ASN A 1 89 ? 23.576 2.056 0.300 1.00 89.44 89 ASN A O 1
ATOM 699 N N . MET A 1 90 ? 21.799 2.581 -0.967 1.00 82.69 90 MET A N 1
ATOM 700 C CA . MET A 1 90 ? 21.319 1.205 -1.060 1.00 82.69 90 MET A CA 1
ATOM 701 C C . MET A 1 90 ? 22.114 0.434 -2.107 1.00 82.69 90 MET A C 1
ATOM 703 O O . MET A 1 90 ? 22.255 0.883 -3.245 1.00 82.69 90 MET A O 1
ATOM 707 N N . ASN A 1 91 ? 22.581 -0.753 -1.731 1.00 78.81 91 ASN A N 1
ATOM 708 C CA . ASN A 1 91 ? 23.241 -1.669 -2.660 1.00 78.81 91 ASN A CA 1
ATOM 709 C C . ASN A 1 91 ? 22.236 -2.534 -3.438 1.00 78.81 91 ASN A C 1
ATOM 711 O O . ASN A 1 91 ? 22.547 -2.954 -4.549 1.00 78.81 91 ASN A O 1
ATOM 715 N N . ASP A 1 92 ? 21.043 -2.769 -2.880 1.00 74.50 92 ASP A N 1
ATOM 716 C CA . ASP A 1 92 ? 19.957 -3.492 -3.545 1.00 74.50 92 ASP A CA 1
ATOM 717 C C . ASP A 1 92 ? 18.932 -2.501 -4.109 1.00 74.50 92 ASP A C 1
ATOM 719 O O . ASP A 1 92 ? 18.136 -1.890 -3.388 1.00 74.50 92 ASP A O 1
ATOM 723 N N . SER A 1 93 ? 18.988 -2.298 -5.425 1.00 77.25 93 SER A N 1
ATOM 724 C CA . SER A 1 93 ? 18.083 -1.384 -6.110 1.00 77.25 93 SER A CA 1
ATOM 725 C C . SER A 1 93 ? 16.722 -2.012 -6.384 1.00 77.25 93 SER A C 1
ATOM 727 O O . SER A 1 93 ? 15.735 -1.281 -6.395 1.00 77.25 93 SER A O 1
ATOM 729 N N . ALA A 1 94 ? 16.616 -3.324 -6.598 1.00 81.19 94 ALA A N 1
ATOM 730 C CA . ALA A 1 94 ? 15.393 -3.906 -7.146 1.00 81.19 94 ALA A CA 1
ATOM 731 C C . ALA A 1 94 ? 14.273 -3.956 -6.102 1.00 81.19 94 ALA A C 1
ATOM 733 O O . ALA A 1 94 ? 13.137 -3.579 -6.404 1.00 81.19 94 ALA A O 1
ATOM 734 N N . TYR A 1 95 ? 14.595 -4.339 -4.863 1.00 79.56 95 TYR A N 1
ATOM 735 C CA . TYR A 1 95 ? 13.616 -4.358 -3.775 1.00 79.56 95 TYR A CA 1
ATOM 736 C C . TYR A 1 95 ? 13.051 -2.964 -3.491 1.00 79.56 95 TYR A C 1
ATOM 738 O O . TYR A 1 95 ? 11.839 -2.737 -3.530 1.00 79.56 95 TYR A O 1
ATOM 746 N N . SER A 1 96 ? 13.944 -1.998 -3.307 1.00 84.12 96 SER A N 1
ATOM 747 C CA . SER A 1 96 ? 13.589 -0.601 -3.067 1.00 84.12 96 SER A CA 1
ATOM 748 C C . SER A 1 96 ? 12.837 0.013 -4.246 1.00 84.12 96 SER A C 1
ATOM 750 O O . SER A 1 96 ? 11.937 0.827 -4.046 1.00 84.12 96 SER A O 1
ATOM 752 N N . THR A 1 97 ? 13.132 -0.424 -5.476 1.00 86.88 97 THR A N 1
ATOM 753 C CA . THR A 1 97 ? 12.363 -0.064 -6.677 1.00 86.88 97 THR A CA 1
ATOM 754 C C . THR A 1 97 ? 10.925 -0.560 -6.575 1.00 86.88 97 THR A C 1
ATOM 756 O O . THR A 1 97 ? 9.998 0.233 -6.765 1.00 86.88 97 THR A O 1
ATOM 759 N N . LEU A 1 98 ? 10.721 -1.828 -6.205 1.00 85.75 98 LEU A N 1
ATOM 760 C CA . LEU A 1 98 ? 9.392 -2.419 -6.029 1.00 85.75 98 LEU A CA 1
ATOM 761 C C . LEU A 1 98 ? 8.577 -1.716 -4.940 1.00 85.75 98 LEU A C 1
ATOM 763 O O . LEU A 1 98 ? 7.436 -1.322 -5.193 1.00 85.75 98 LEU A O 1
ATOM 767 N N . LEU A 1 99 ? 9.161 -1.494 -3.761 1.00 88.19 99 LEU A N 1
ATOM 768 C CA . LEU A 1 99 ? 8.489 -0.764 -2.684 1.00 88.19 99 LEU A CA 1
ATOM 769 C C . LEU A 1 99 ? 8.164 0.679 -3.085 1.00 88.19 99 LEU A C 1
ATOM 771 O O . LEU A 1 99 ? 7.061 1.161 -2.821 1.00 88.19 99 LEU A O 1
ATOM 775 N N . PHE A 1 100 ? 9.091 1.364 -3.762 1.00 92.75 100 PHE A N 1
ATOM 776 C CA . PHE A 1 100 ? 8.901 2.752 -4.174 1.00 92.75 100 PHE A CA 1
ATOM 777 C C . PHE A 1 100 ? 7.747 2.903 -5.161 1.00 92.75 100 PHE A C 1
ATOM 779 O O . PHE A 1 100 ? 6.897 3.785 -4.999 1.00 92.75 100 PHE A O 1
ATOM 786 N N . GLY A 1 101 ? 7.669 2.037 -6.171 1.00 92.50 101 GLY A N 1
ATOM 787 C CA . GLY A 1 101 ? 6.556 2.092 -7.112 1.00 92.50 101 GLY A CA 1
ATOM 788 C C . GLY A 1 101 ? 5.238 1.586 -6.517 1.00 92.50 101 GLY A C 1
ATOM 789 O O . GLY A 1 101 ? 4.198 2.144 -6.862 1.00 92.50 101 GLY A O 1
ATOM 790 N N . TYR A 1 102 ? 5.250 0.630 -5.576 1.00 90.75 102 TYR A N 1
ATOM 791 C CA . TYR A 1 102 ? 4.050 0.248 -4.818 1.00 90.75 102 TYR A CA 1
ATOM 792 C C . TYR A 1 102 ? 3.496 1.434 -4.016 1.00 90.75 102 TYR A C 1
ATOM 794 O O . TYR A 1 102 ? 2.329 1.799 -4.174 1.00 90.75 102 TYR A O 1
ATOM 802 N N . ALA A 1 103 ? 4.344 2.108 -3.235 1.00 94.44 103 ALA A N 1
ATOM 803 C CA . ALA A 1 103 ? 3.958 3.305 -2.491 1.00 94.44 103 ALA A CA 1
ATOM 804 C C . ALA A 1 103 ? 3.466 4.424 -3.426 1.00 94.44 103 ALA A C 1
ATOM 806 O O . ALA A 1 103 ? 2.456 5.071 -3.147 1.00 94.44 103 ALA A O 1
ATOM 807 N N . SER A 1 104 ? 4.121 4.608 -4.578 1.00 95.44 104 SER A N 1
ATOM 808 C CA . SER A 1 104 ? 3.698 5.570 -5.604 1.00 95.44 104 SER A CA 1
ATOM 809 C C . SER A 1 104 ? 2.321 5.232 -6.182 1.00 95.44 104 SER A C 1
ATOM 811 O O . SER A 1 104 ? 1.500 6.121 -6.403 1.00 95.44 104 SER A O 1
ATOM 813 N N . MET A 1 105 ? 2.030 3.951 -6.410 1.00 95.38 105 MET A N 1
ATOM 814 C CA . MET A 1 105 ? 0.732 3.496 -6.905 1.00 95.38 105 MET A CA 1
ATOM 815 C C . MET A 1 105 ? -0.384 3.785 -5.895 1.00 95.38 105 MET A C 1
ATOM 817 O O . MET A 1 105 ? -1.428 4.316 -6.288 1.00 95.38 105 MET A O 1
ATOM 821 N N . GLN A 1 106 ? -0.163 3.507 -4.606 1.00 95.25 106 GLN A N 1
ATOM 822 C CA . GLN A 1 106 ? -1.150 3.827 -3.569 1.00 95.25 106 GLN A CA 1
ATOM 823 C C . GLN A 1 106 ? -1.342 5.336 -3.422 1.00 95.25 106 GLN A C 1
ATOM 825 O O . GLN A 1 106 ? -2.475 5.825 -3.431 1.00 95.25 106 GLN A O 1
ATOM 830 N N . ALA A 1 107 ? -0.253 6.109 -3.429 1.00 97.00 107 ALA A N 1
ATOM 831 C CA . ALA A 1 107 ? -0.324 7.566 -3.418 1.00 97.00 107 ALA A CA 1
ATOM 832 C C . ALA A 1 107 ? -1.085 8.116 -4.638 1.00 97.00 107 ALA A C 1
ATOM 834 O O . ALA A 1 107 ? -1.891 9.042 -4.515 1.00 97.00 107 ALA A O 1
ATOM 835 N N . HIS A 1 108 ? -0.883 7.553 -5.835 1.00 97.19 108 HIS A N 1
ATOM 836 C CA . HIS A 1 108 ? -1.662 7.942 -7.010 1.00 97.19 108 HIS A CA 1
ATOM 837 C C . HIS A 1 108 ? -3.144 7.598 -6.844 1.00 97.19 108 HIS A C 1
ATOM 839 O O . HIS A 1 108 ? -4.007 8.410 -7.183 1.00 97.19 108 HIS A O 1
ATOM 845 N N . THR A 1 109 ? -3.445 6.415 -6.311 1.00 95.56 109 THR A N 1
ATOM 846 C CA . THR A 1 109 ? -4.816 5.956 -6.080 1.00 95.56 109 THR A CA 1
ATOM 847 C C . THR A 1 109 ? -5.563 6.899 -5.143 1.00 95.56 109 THR A C 1
ATOM 849 O O . THR A 1 109 ? -6.676 7.307 -5.491 1.00 95.56 109 THR A O 1
ATOM 852 N N . ALA A 1 110 ? -4.926 7.318 -4.049 1.00 96.75 110 ALA A N 1
ATOM 853 C CA . ALA A 1 110 ? -5.476 8.252 -3.073 1.00 96.75 110 ALA A CA 1
ATOM 854 C C . ALA A 1 110 ? -5.606 9.684 -3.619 1.00 96.75 110 ALA A C 1
ATOM 856 O O . ALA A 1 110 ? -6.672 10.289 -3.546 1.00 96.75 110 ALA A O 1
ATOM 857 N N . TYR A 1 111 ? -4.540 10.232 -4.214 1.00 97.81 111 TYR A N 1
ATOM 858 C CA . TYR A 1 111 ? -4.434 11.682 -4.442 1.00 97.81 111 TYR A CA 1
ATOM 859 C C . TYR A 1 111 ? -4.555 12.124 -5.905 1.00 97.81 111 TYR A C 1
ATOM 861 O O . TYR A 1 111 ? -4.561 13.325 -6.180 1.00 97.81 111 TYR A O 1
ATOM 869 N N . LYS A 1 112 ? -4.602 11.179 -6.853 1.00 97.19 112 LYS A N 1
ATOM 870 C CA . LYS A 1 112 ? -4.710 11.417 -8.307 1.00 97.19 112 LYS A CA 1
ATOM 871 C C . LYS A 1 112 ? -3.626 12.337 -8.887 1.00 97.19 112 LYS A C 1
ATOM 873 O O . LYS A 1 112 ? -3.840 13.008 -9.894 1.00 97.19 112 LYS A O 1
ATOM 878 N N . ILE A 1 113 ? -2.437 12.364 -8.281 1.00 96.88 113 ILE A N 1
ATOM 879 C CA . ILE A 1 113 ? -1.319 13.195 -8.748 1.00 96.88 113 ILE A CA 1
ATOM 880 C C . ILE A 1 113 ? -0.586 12.462 -9.889 1.00 96.88 113 ILE A C 1
ATOM 882 O O . ILE A 1 113 ? -0.113 11.344 -9.669 1.00 96.88 113 ILE A O 1
ATOM 886 N N . PRO A 1 114 ? -0.446 13.055 -11.096 1.00 96.12 114 PRO A N 1
ATOM 887 C CA . PRO A 1 114 ? 0.152 12.373 -12.251 1.00 96.12 114 PRO A CA 1
ATOM 888 C C . PRO A 1 114 ? 1.601 11.920 -12.046 1.00 96.12 114 PRO A C 1
ATOM 890 O O . PRO A 1 114 ? 2.006 10.895 -12.580 1.00 96.12 114 PRO A O 1
ATOM 893 N N . LYS A 1 115 ? 2.379 12.653 -11.240 1.00 93.00 115 LYS A N 1
ATOM 894 C CA . LYS A 1 115 ? 3.770 12.287 -10.931 1.00 93.00 115 LYS A CA 1
ATOM 895 C C . LYS A 1 115 ? 3.878 10.918 -10.252 1.00 93.00 115 LYS A C 1
ATOM 897 O O . LYS A 1 115 ? 4.782 10.159 -10.569 1.00 93.00 115 LYS A O 1
ATOM 902 N N . PHE A 1 116 ? 2.936 10.588 -9.369 1.00 95.50 116 PHE A N 1
ATOM 903 C CA . PHE A 1 116 ? 2.916 9.294 -8.684 1.00 95.50 116 PHE A CA 1
ATOM 904 C C . PHE A 1 116 ? 2.592 8.153 -9.654 1.00 95.50 116 PHE A C 1
ATOM 906 O O . PHE A 1 116 ? 3.195 7.088 -9.579 1.00 95.50 116 PHE A O 1
ATOM 913 N N . LEU A 1 117 ? 1.706 8.402 -10.626 1.00 94.44 117 LEU A N 1
ATOM 914 C CA . LEU A 1 117 ? 1.429 7.439 -11.692 1.00 94.44 117 LEU A CA 1
ATOM 915 C C . LEU A 1 117 ? 2.655 7.200 -12.570 1.00 94.44 117 LEU A C 1
ATOM 917 O O . LEU A 1 117 ? 2.906 6.063 -12.951 1.00 94.44 117 LEU A O 1
ATOM 921 N N . GLN A 1 118 ? 3.417 8.251 -12.881 1.00 92.62 118 GLN A N 1
ATOM 922 C CA . GLN A 1 118 ? 4.650 8.105 -13.649 1.00 92.62 118 GLN A CA 1
ATOM 923 C C . GLN A 1 118 ? 5.646 7.203 -12.911 1.00 92.62 118 GLN A C 1
ATOM 925 O O . GLN A 1 118 ? 6.091 6.216 -13.485 1.00 92.62 118 GLN A O 1
ATOM 930 N N . ALA A 1 119 ? 5.904 7.467 -11.626 1.00 89.50 119 ALA A N 1
ATOM 931 C CA . ALA A 1 119 ? 6.782 6.636 -10.800 1.00 89.50 119 ALA A CA 1
ATOM 932 C C . ALA A 1 119 ? 6.311 5.169 -10.720 1.00 89.50 119 ALA A C 1
ATOM 934 O O . ALA A 1 119 ? 7.110 4.245 -10.871 1.00 89.50 119 ALA A O 1
ATOM 935 N N . ALA A 1 120 ? 5.004 4.941 -10.550 1.00 91.12 120 ALA A N 1
ATOM 936 C CA . ALA A 1 120 ? 4.424 3.598 -10.570 1.00 91.12 120 ALA A CA 1
ATOM 937 C C . ALA A 1 120 ? 4.557 2.917 -11.948 1.00 91.12 120 ALA A C 1
ATOM 939 O O . ALA A 1 120 ? 4.833 1.721 -12.028 1.00 91.12 120 ALA A O 1
ATOM 940 N N . SER A 1 121 ? 4.391 3.666 -13.042 1.00 90.69 121 SER A N 1
ATOM 941 C CA . SER A 1 121 ? 4.559 3.154 -14.405 1.00 90.69 121 SER A CA 1
ATOM 942 C C . SER A 1 121 ? 6.008 2.782 -14.700 1.00 90.69 121 SER A C 1
ATOM 944 O O . SER A 1 121 ? 6.247 1.782 -15.377 1.00 90.69 121 SER A O 1
ATOM 946 N N . ASP A 1 122 ? 6.965 3.574 -14.223 1.00 86.00 122 ASP A N 1
ATOM 947 C CA . ASP A 1 122 ? 8.390 3.296 -14.392 1.00 86.00 122 ASP A CA 1
ATOM 948 C C . ASP A 1 122 ? 8.758 1.994 -13.670 1.00 86.00 122 ASP A C 1
ATOM 950 O O . ASP A 1 122 ? 9.413 1.131 -14.261 1.00 86.00 122 ASP A O 1
ATOM 954 N N . LEU A 1 123 ? 8.223 1.785 -12.457 1.00 86.50 123 LEU A N 1
ATOM 955 C CA . LEU A 1 123 ? 8.337 0.501 -11.771 1.00 86.50 123 LEU A CA 1
ATOM 956 C C . LEU A 1 123 ? 7.714 -0.631 -12.583 1.00 86.50 123 LEU A C 1
ATOM 958 O O . LEU A 1 123 ? 8.352 -1.659 -12.770 1.00 86.50 123 LEU A O 1
ATOM 962 N N . TRP A 1 124 ? 6.470 -0.482 -13.036 1.00 84.88 124 TRP A N 1
ATOM 963 C CA . TRP A 1 124 ? 5.781 -1.544 -13.769 1.00 84.88 124 TRP A CA 1
ATOM 964 C C . TRP A 1 124 ? 6.589 -2.000 -14.987 1.00 84.88 124 TRP A C 1
ATOM 966 O O . TRP A 1 124 ? 6.726 -3.196 -15.243 1.00 84.88 124 TRP A O 1
ATOM 976 N N . ASN A 1 125 ? 7.180 -1.048 -15.710 1.00 85.75 125 ASN A N 1
ATOM 977 C CA . ASN A 1 125 ? 8.045 -1.334 -16.847 1.00 85.75 125 ASN A CA 1
ATOM 978 C C . ASN A 1 125 ? 9.322 -2.082 -16.428 1.00 85.75 125 ASN A C 1
ATOM 980 O O . ASN A 1 125 ? 9.729 -3.008 -17.130 1.00 85.75 125 ASN A O 1
ATOM 984 N N . HIS A 1 126 ? 9.920 -1.727 -15.287 1.00 82.31 126 HIS A N 1
ATOM 985 C CA . HIS A 1 126 ? 11.070 -2.434 -14.723 1.00 82.31 126 HIS A CA 1
ATOM 986 C C . HIS A 1 126 ? 10.706 -3.847 -14.235 1.00 82.31 126 HIS A C 1
ATOM 988 O O . HIS A 1 126 ? 11.318 -4.820 -14.652 1.00 82.31 126 HIS A O 1
ATOM 994 N N . ALA A 1 127 ? 9.653 -4.000 -13.431 1.00 80.25 127 ALA A N 1
ATOM 995 C CA . ALA A 1 127 ? 9.179 -5.299 -12.958 1.00 80.25 127 ALA A CA 1
ATOM 996 C C . ALA A 1 127 ? 8.839 -6.231 -14.134 1.00 80.25 127 ALA A C 1
ATOM 998 O O . ALA A 1 127 ? 9.215 -7.400 -14.149 1.00 80.25 127 ALA A O 1
ATOM 999 N N . ARG A 1 128 ? 8.205 -5.702 -15.186 1.00 82.88 128 ARG A N 1
ATOM 1000 C CA . ARG A 1 128 ? 7.924 -6.453 -16.416 1.00 82.88 128 ARG A CA 1
ATOM 1001 C C . ARG A 1 128 ? 9.192 -6.855 -17.178 1.00 82.88 128 ARG A C 1
ATOM 1003 O O . ARG A 1 128 ? 9.194 -7.886 -17.853 1.00 82.88 128 ARG A O 1
ATOM 1010 N N . SER A 1 129 ? 10.269 -6.073 -17.091 1.00 80.75 129 SER A N 1
ATOM 1011 C CA . SER A 1 129 ? 11.549 -6.415 -17.722 1.00 80.75 129 SER A CA 1
ATOM 1012 C C . SER A 1 129 ? 12.312 -7.522 -16.981 1.00 80.75 129 SER A C 1
ATOM 1014 O O . SER A 1 129 ? 13.219 -8.112 -17.572 1.00 80.75 129 SER A O 1
ATOM 1016 N N . VAL A 1 130 ? 11.881 -7.897 -15.773 1.00 75.62 130 VAL A N 1
ATOM 1017 C CA . VAL A 1 130 ? 12.436 -9.027 -15.006 1.00 75.62 130 VAL A CA 1
ATOM 1018 C C . VAL A 1 130 ? 11.448 -10.179 -14.764 1.00 75.62 130 VAL A C 1
ATOM 1020 O O . VAL A 1 130 ? 11.866 -11.277 -14.407 1.00 75.62 130 VAL A O 1
ATOM 1023 N N . ALA A 1 131 ? 10.150 -9.973 -14.997 1.00 82.19 131 ALA A N 1
ATOM 1024 C CA . ALA A 1 131 ? 9.130 -11.017 -14.904 1.00 82.19 131 ALA A CA 1
ATOM 1025 C C . ALA A 1 131 ? 9.156 -11.968 -16.112 1.00 82.19 131 ALA A C 1
ATOM 1027 O O . ALA A 1 131 ? 9.327 -11.526 -17.250 1.00 82.19 131 ALA A O 1
ATOM 1028 N N . LEU A 1 132 ? 8.914 -13.256 -15.872 1.00 83.56 132 LEU A N 1
ATOM 1029 C CA . LEU A 1 132 ? 8.700 -14.283 -16.890 1.00 83.56 132 LEU A CA 1
ATOM 1030 C C . LEU A 1 132 ? 7.324 -14.087 -17.523 1.00 83.56 132 LEU A C 1
ATOM 1032 O O . LEU A 1 132 ? 6.298 -14.227 -16.860 1.00 83.56 132 LEU A O 1
ATOM 1036 N N . LEU A 1 133 ? 7.287 -13.755 -18.806 1.00 86.25 133 LEU A N 1
ATOM 1037 C CA . LEU A 1 133 ? 6.050 -13.647 -19.568 1.00 86.25 133 LEU A CA 1
ATOM 1038 C C . LEU A 1 133 ? 5.719 -14.991 -20.222 1.00 86.25 133 LEU A C 1
ATOM 1040 O O . LEU A 1 133 ? 6.584 -15.850 -20.414 1.00 86.25 133 LEU A O 1
ATOM 1044 N N . ASP A 1 134 ? 4.460 -15.164 -20.616 1.00 86.94 134 ASP A N 1
ATOM 1045 C CA . ASP A 1 134 ? 4.019 -16.352 -21.352 1.00 86.94 134 ASP A CA 1
ATOM 1046 C C . ASP A 1 134 ? 4.847 -16.578 -22.625 1.00 86.94 134 ASP A C 1
ATOM 1048 O O . ASP A 1 134 ? 5.136 -17.716 -23.000 1.00 86.94 134 ASP A O 1
ATOM 1052 N N . GLU A 1 135 ? 5.235 -15.499 -23.309 1.00 86.19 135 GLU A N 1
ATOM 1053 C CA . GLU A 1 135 ? 6.044 -15.564 -24.525 1.00 86.19 135 GLU A CA 1
ATOM 1054 C C . GLU A 1 135 ? 7.463 -16.065 -24.245 1.00 86.19 135 GLU A C 1
ATOM 1056 O O . GLU A 1 135 ? 8.031 -16.801 -25.055 1.00 86.19 135 GLU A O 1
ATOM 1061 N N . ASP A 1 136 ? 8.023 -15.712 -23.091 1.00 82.56 136 ASP A N 1
ATOM 1062 C CA . ASP A 1 136 ? 9.368 -16.119 -22.688 1.00 82.56 136 ASP A CA 1
ATOM 1063 C C . ASP A 1 136 ? 9.427 -17.607 -22.394 1.00 82.56 136 ASP A C 1
ATOM 1065 O O . ASP A 1 136 ? 10.357 -18.291 -22.815 1.00 82.56 136 ASP A O 1
ATOM 1069 N N . ILE A 1 137 ? 8.386 -18.111 -21.734 1.00 83.88 137 ILE A N 1
ATOM 1070 C CA . ILE A 1 137 ? 8.233 -19.527 -21.419 1.00 83.88 137 ILE A CA 1
ATOM 1071 C C . ILE A 1 137 ? 8.027 -20.350 -22.689 1.00 83.88 137 ILE A C 1
ATOM 1073 O O . ILE A 1 137 ? 8.603 -21.425 -22.833 1.00 83.88 137 ILE A O 1
ATOM 1077 N N . LYS A 1 138 ? 7.235 -19.846 -23.641 1.00 86.62 138 LYS A N 1
ATOM 1078 C CA . LYS A 1 138 ? 6.986 -20.541 -24.915 1.00 86.62 138 LYS A CA 1
ATOM 1079 C C . LYS A 1 138 ? 8.205 -20.551 -25.832 1.00 86.62 138 LYS A C 1
ATOM 1081 O O . LYS A 1 138 ? 8.373 -21.489 -26.604 1.00 86.62 138 LYS A O 1
ATOM 1086 N N . SER A 1 139 ? 9.010 -19.493 -25.794 1.00 84.44 139 SER A N 1
ATOM 1087 C CA . SER A 1 139 ? 10.152 -19.323 -26.696 1.00 84.44 139 SER A CA 1
ATOM 1088 C C . SER A 1 139 ? 11.477 -19.823 -26.121 1.00 84.44 139 SER A C 1
ATOM 1090 O O . SER A 1 139 ? 12.431 -19.965 -26.884 1.00 84.44 139 SER A O 1
ATOM 1092 N N . GLY A 1 140 ? 11.571 -20.031 -24.802 1.00 75.12 140 GLY A N 1
ATOM 1093 C CA . GLY A 1 140 ? 12.828 -20.326 -24.103 1.00 75.12 140 GLY A CA 1
ATOM 1094 C C . GLY A 1 140 ? 13.857 -19.188 -24.178 1.00 75.12 140 GLY A C 1
ATOM 1095 O O . GLY A 1 140 ? 15.002 -19.344 -23.771 1.00 75.12 140 GLY A O 1
ATOM 1096 N N . THR A 1 141 ? 13.494 -18.016 -24.715 1.00 70.38 141 THR A N 1
ATOM 1097 C CA . THR A 1 141 ? 14.473 -16.954 -25.010 1.00 70.38 141 THR A CA 1
ATOM 1098 C C . THR A 1 141 ? 14.995 -16.239 -23.768 1.00 70.38 141 THR A C 1
ATOM 1100 O O . THR A 1 141 ? 16.115 -15.722 -23.792 1.00 70.38 141 THR A O 1
ATOM 1103 N N . ARG A 1 142 ? 14.226 -16.221 -22.672 1.00 66.12 142 ARG A N 1
ATOM 1104 C CA . ARG A 1 142 ? 14.582 -15.480 -21.450 1.00 66.12 142 ARG A CA 1
ATOM 1105 C C . ARG A 1 142 ? 15.378 -16.289 -20.429 1.00 66.12 142 ARG A C 1
ATOM 1107 O O . ARG A 1 142 ? 15.955 -15.684 -19.528 1.00 66.12 142 ARG A O 1
ATOM 1114 N N . GLU A 1 143 ? 15.514 -17.602 -20.622 1.00 59.91 143 GLU A N 1
ATOM 1115 C CA . GLU A 1 143 ? 16.438 -18.455 -19.850 1.00 59.91 143 GLU A CA 1
ATOM 1116 C C . GLU A 1 143 ? 17.857 -17.865 -19.847 1.00 59.91 143 GLU A C 1
ATOM 1118 O O . GLU A 1 143 ? 18.514 -17.750 -18.813 1.00 59.91 143 GLU A O 1
ATOM 1123 N N . ARG A 1 144 ? 18.271 -17.333 -21.004 1.00 53.50 144 ARG A N 1
ATOM 1124 C CA . ARG A 1 144 ? 19.588 -16.724 -21.211 1.00 53.50 144 ARG A CA 1
ATOM 1125 C C . ARG A 1 144 ? 19.772 -15.368 -20.524 1.00 53.50 144 ARG A C 1
ATOM 1127 O O . ARG A 1 144 ? 20.902 -14.995 -20.230 1.00 53.50 144 ARG A O 1
ATOM 1134 N N . LEU A 1 145 ? 18.688 -14.618 -20.305 1.00 61.41 145 LEU A N 1
ATOM 1135 C CA . LEU A 1 145 ? 18.731 -13.301 -19.652 1.00 61.41 145 LEU A CA 1
ATOM 1136 C C . LEU A 1 145 ? 18.827 -13.425 -18.132 1.00 61.41 145 LEU A C 1
ATOM 1138 O O . LEU A 1 145 ? 19.459 -12.590 -17.494 1.00 61.41 145 LEU A O 1
ATOM 1142 N N . LEU A 1 146 ? 18.220 -14.471 -17.573 1.00 66.50 146 LEU A N 1
ATOM 1143 C CA . LEU A 1 146 ? 18.250 -14.752 -16.139 1.00 66.50 146 LEU A CA 1
ATOM 1144 C C . LEU A 1 146 ? 19.384 -15.709 -15.740 1.00 66.50 146 LEU A C 1
ATOM 1146 O O . LEU A 1 146 ? 19.544 -15.998 -14.561 1.00 66.50 146 LEU A O 1
ATOM 1150 N N . ASN A 1 147 ? 20.187 -16.166 -16.709 1.00 69.12 147 ASN A N 1
ATOM 1151 C CA . ASN A 1 147 ? 21.292 -17.102 -16.502 1.00 69.12 147 ASN A CA 1
ATOM 1152 C C . ASN A 1 147 ? 20.856 -18.404 -15.799 1.00 69.12 147 ASN A C 1
ATOM 1154 O O . ASN A 1 147 ? 21.604 -18.970 -15.003 1.00 69.12 147 ASN A O 1
ATOM 1158 N N . TYR A 1 148 ? 19.638 -18.867 -16.092 1.00 70.75 148 TYR A N 1
ATOM 1159 C CA . TYR A 1 148 ? 19.165 -20.185 -15.687 1.00 70.75 148 TYR A CA 1
ATOM 1160 C C . TYR A 1 148 ? 19.286 -21.111 -16.883 1.00 70.75 148 TYR A C 1
ATOM 1162 O O . TYR A 1 148 ? 18.605 -20.908 -17.884 1.00 70.75 148 TYR A O 1
ATOM 1170 N N . ASP A 1 149 ? 20.130 -22.134 -16.776 1.00 68.44 149 ASP A N 1
ATOM 1171 C CA . ASP A 1 149 ? 20.369 -23.040 -17.901 1.00 68.44 149 ASP A CA 1
ATOM 1172 C C . ASP A 1 149 ? 19.139 -23.896 -18.254 1.00 68.44 149 ASP A C 1
ATOM 1174 O O . ASP A 1 149 ? 19.067 -24.396 -19.371 1.00 68.44 149 ASP A O 1
ATOM 1178 N N . HIS A 1 150 ? 18.149 -24.024 -17.356 1.00 70.50 150 HIS A N 1
ATOM 1179 C CA . HIS A 1 150 ? 16.938 -24.827 -17.570 1.00 70.50 150 HIS A CA 1
ATOM 1180 C C . HIS A 1 150 ? 15.752 -24.320 -16.736 1.00 70.50 150 HIS A C 1
ATOM 1182 O O . HIS A 1 150 ? 15.454 -24.866 -15.669 1.00 70.50 150 HIS A O 1
ATOM 1188 N N . LEU A 1 151 ? 15.054 -23.282 -17.194 1.00 77.75 151 LEU A N 1
ATOM 1189 C CA . LEU A 1 151 ? 13.839 -22.842 -16.520 1.00 77.75 151 LEU A CA 1
ATOM 1190 C C . LEU A 1 151 ? 12.671 -23.719 -16.984 1.00 77.75 151 LEU A C 1
ATOM 1192 O O . LEU A 1 151 ? 12.244 -23.672 -18.135 1.00 77.75 151 LEU A O 1
ATOM 1196 N N . GLN A 1 152 ? 12.112 -24.521 -16.080 1.00 82.94 152 GLN A N 1
ATOM 1197 C CA . GLN A 1 152 ? 10.926 -25.305 -16.419 1.00 82.94 152 GLN A CA 1
ATOM 1198 C C . GLN A 1 152 ? 9.768 -24.371 -16.800 1.00 82.94 152 GLN A C 1
ATOM 1200 O O . GLN A 1 152 ? 9.503 -23.384 -16.120 1.00 82.94 152 GLN A O 1
ATOM 1205 N N . SER A 1 153 ? 9.049 -24.692 -17.877 1.00 84.00 153 SER A N 1
ATOM 1206 C CA . SER A 1 153 ? 7.882 -23.916 -18.316 1.00 84.00 153 SER A CA 1
ATOM 1207 C C . SER A 1 153 ? 6.679 -24.047 -17.375 1.00 84.00 153 SER A C 1
ATOM 1209 O O . SER A 1 153 ? 5.791 -23.192 -17.365 1.00 84.00 153 SER A O 1
ATOM 1211 N N . SER A 1 154 ? 6.666 -25.102 -16.558 1.00 87.31 154 SER A N 1
ATOM 1212 C CA . SER A 1 154 ? 5.647 -25.374 -15.549 1.00 87.31 154 SER A CA 1
ATOM 1213 C C . SER A 1 154 ? 6.257 -25.991 -14.292 1.00 87.31 154 SER A C 1
ATOM 1215 O O . SER A 1 154 ? 7.153 -26.825 -14.408 1.00 87.31 154 SER A O 1
ATOM 1217 N N . CYS A 1 155 ? 5.704 -25.677 -13.123 1.00 82.00 155 CYS A N 1
ATOM 1218 C CA . CYS A 1 155 ? 6.033 -26.296 -11.841 1.00 82.00 155 CYS A CA 1
ATOM 1219 C C . CYS A 1 155 ? 4.770 -26.951 -11.268 1.00 82.00 155 CYS A C 1
ATOM 1221 O O . CYS A 1 155 ? 3.756 -26.287 -11.085 1.00 82.00 155 CYS A O 1
ATOM 1223 N N . GLN A 1 156 ? 4.801 -28.267 -11.022 1.00 88.56 156 GLN A N 1
ATOM 1224 C CA . GLN A 1 156 ? 3.646 -29.033 -10.510 1.00 88.56 156 GLN A CA 1
ATOM 1225 C C . GLN A 1 156 ? 2.357 -28.883 -11.351 1.00 88.56 156 GLN A C 1
ATOM 1227 O O . GLN A 1 156 ? 1.249 -28.949 -10.829 1.00 88.56 156 GLN A O 1
ATOM 1232 N N . GLY A 1 157 ? 2.502 -28.704 -12.667 1.00 87.44 157 GLY A N 1
ATOM 1233 C CA . GLY A 1 157 ? 1.378 -28.506 -13.590 1.00 87.44 157 GLY A CA 1
ATOM 1234 C C . GLY A 1 157 ? 0.878 -27.061 -13.689 1.00 87.44 157 GLY A C 1
ATOM 1235 O O . GLY A 1 157 ? 0.079 -26.774 -14.575 1.00 87.44 157 GLY A O 1
ATOM 1236 N N . GLU A 1 158 ? 1.384 -26.151 -12.855 1.00 82.12 158 GLU A N 1
ATOM 1237 C CA . GLU A 1 158 ? 1.110 -24.717 -12.945 1.00 82.12 158 GLU A CA 1
ATOM 1238 C C . GLU A 1 158 ? 2.122 -24.034 -13.867 1.00 82.12 158 GLU A C 1
ATOM 1240 O O . GLU A 1 158 ? 3.307 -24.369 -13.870 1.00 82.12 158 GLU A O 1
ATOM 1245 N N . THR A 1 159 ? 1.664 -23.068 -14.664 1.00 85.31 159 THR A N 1
ATOM 1246 C CA . THR A 1 159 ? 2.549 -22.274 -15.529 1.00 85.31 159 THR A CA 1
ATOM 1247 C C . THR A 1 159 ? 3.494 -21.413 -14.690 1.00 85.31 159 THR A C 1
ATOM 1249 O O . THR A 1 159 ? 3.084 -20.829 -13.689 1.00 85.31 159 THR A O 1
ATOM 1252 N N . MET A 1 160 ? 4.754 -21.285 -15.116 1.00 82.56 160 MET A N 1
ATOM 1253 C CA . MET A 1 160 ? 5.695 -20.336 -14.500 1.00 82.56 160 MET A CA 1
ATOM 1254 C C . MET A 1 160 ? 5.459 -18.887 -14.966 1.00 82.56 160 MET A C 1
ATOM 1256 O O . MET A 1 160 ? 6.194 -17.980 -14.570 1.00 82.56 160 MET A O 1
ATOM 1260 N N . ALA A 1 161 ? 4.463 -18.650 -15.830 1.00 82.62 161 ALA A N 1
ATOM 1261 C CA . ALA A 1 161 ? 4.161 -17.328 -16.366 1.00 82.62 161 ALA A CA 1
ATOM 1262 C C . ALA A 1 161 ? 3.693 -16.389 -15.255 1.00 82.62 161 ALA A C 1
ATOM 1264 O O . ALA A 1 161 ? 2.873 -16.745 -14.413 1.00 82.62 161 ALA A O 1
ATOM 1265 N N . GLY A 1 162 ? 4.233 -15.175 -15.251 1.00 76.69 162 GLY A N 1
ATOM 1266 C CA . GLY A 1 162 ? 4.080 -14.224 -14.155 1.00 76.69 162 GLY A CA 1
ATOM 1267 C C . GLY A 1 162 ? 5.036 -14.470 -12.986 1.00 76.69 162 GLY A C 1
ATOM 1268 O O . GLY A 1 162 ? 5.098 -13.635 -12.085 1.00 76.69 162 GLY A O 1
ATOM 1269 N N . GLY A 1 163 ? 5.812 -15.560 -13.002 1.00 76.56 163 GLY A N 1
ATOM 1270 C CA . GLY A 1 163 ? 6.914 -15.759 -12.072 1.00 76.56 163 GLY A CA 1
ATOM 1271 C C . GLY A 1 163 ? 7.954 -14.658 -12.249 1.00 76.56 163 GLY A C 1
ATOM 1272 O O . GLY A 1 163 ? 8.327 -14.310 -13.366 1.00 76.56 163 GLY A O 1
ATOM 1273 N N . VAL A 1 164 ? 8.431 -14.085 -11.154 1.00 69.56 164 VAL A N 1
ATOM 1274 C CA . VAL A 1 164 ? 9.587 -13.190 -11.192 1.00 69.56 164 VAL A CA 1
ATOM 1275 C C . VAL A 1 164 ? 10.788 -14.049 -10.845 1.00 69.56 164 VAL A C 1
ATOM 1277 O O . VAL A 1 164 ? 10.776 -14.724 -9.816 1.00 69.56 164 VAL A O 1
ATOM 1280 N N . GLY A 1 165 ? 11.765 -14.106 -11.755 1.00 63.25 165 GLY A N 1
ATOM 1281 C CA . GLY A 1 165 ? 12.997 -14.847 -11.509 1.00 63.25 165 GLY A CA 1
ATOM 1282 C C . GLY A 1 165 ? 13.672 -14.325 -10.246 1.00 63.25 165 GLY A C 1
ATOM 1283 O O . GLY A 1 165 ? 13.509 -13.156 -9.893 1.00 63.25 165 GLY A O 1
ATOM 1284 N N . ASP A 1 166 ? 14.426 -15.188 -9.576 1.00 56.84 166 ASP A N 1
ATOM 1285 C CA . ASP A 1 166 ? 15.271 -14.790 -8.456 1.00 56.84 166 ASP A CA 1
ATOM 1286 C C . ASP A 1 166 ? 16.441 -13.980 -9.039 1.00 56.84 166 ASP A C 1
ATOM 1288 O O . ASP A 1 166 ? 17.520 -14.499 -9.313 1.00 56.84 166 ASP A O 1
ATOM 1292 N N . VAL A 1 167 ? 16.190 -12.718 -9.404 1.00 51.03 167 VAL A N 1
ATOM 1293 C CA . VAL A 1 167 ? 17.191 -11.817 -9.987 1.00 51.03 167 VAL A CA 1
ATOM 1294 C C . VAL A 1 167 ? 18.183 -11.450 -8.894 1.00 51.03 167 VAL A C 1
ATOM 1296 O O . VAL A 1 167 ? 18.145 -10.330 -8.418 1.00 51.03 167 VAL A O 1
ATOM 1299 N N . VAL A 1 168 ? 19.028 -12.393 -8.459 1.00 44.78 168 VAL A N 1
ATOM 1300 C CA . VAL A 1 168 ? 20.080 -12.213 -7.438 1.00 44.78 168 VAL A CA 1
ATOM 1301 C C . VAL A 1 168 ? 19.621 -11.256 -6.335 1.00 44.78 168 VAL A C 1
ATOM 1303 O O . VAL A 1 168 ? 20.306 -10.306 -5.966 1.00 44.78 168 VAL A O 1
ATOM 1306 N N . LEU A 1 169 ? 18.393 -11.454 -5.871 1.00 48.66 169 LEU A N 1
ATOM 1307 C CA . LEU A 1 169 ? 17.956 -10.834 -4.652 1.00 48.66 169 LEU A CA 1
ATOM 1308 C C . LEU A 1 169 ? 18.424 -11.862 -3.643 1.00 48.66 169 LEU A C 1
ATOM 1310 O O . LEU A 1 169 ? 17.824 -12.926 -3.536 1.00 48.66 169 LEU A O 1
ATOM 1314 N N . ASP A 1 170 ? 19.537 -11.596 -2.957 1.00 46.53 170 ASP A N 1
ATOM 1315 C CA . ASP A 1 170 ? 19.895 -12.281 -1.707 1.00 46.53 170 ASP A CA 1
ATOM 1316 C C . ASP A 1 170 ? 18.818 -11.923 -0.654 1.00 46.53 170 ASP A C 1
ATOM 1318 O O . ASP A 1 170 ? 19.053 -11.310 0.385 1.00 46.53 170 ASP A O 1
ATOM 1322 N N . MET A 1 171 ? 17.570 -12.255 -0.977 1.00 45.56 171 MET A N 1
ATOM 1323 C CA . MET A 1 171 ? 16.351 -11.979 -0.253 1.00 45.56 171 MET A CA 1
ATOM 1324 C C . MET A 1 171 ? 16.208 -13.084 0.774 1.00 45.56 171 MET A C 1
ATOM 1326 O O . MET A 1 171 ? 15.446 -14.039 0.629 1.00 45.56 171 MET A O 1
ATOM 1330 N N . HIS A 1 172 ? 16.978 -12.947 1.846 1.00 47.66 172 HIS A N 1
ATOM 1331 C CA . HIS A 1 172 ? 16.725 -13.677 3.080 1.00 47.66 172 HIS A CA 1
ATOM 1332 C C . HIS A 1 172 ? 15.469 -13.193 3.816 1.00 47.66 172 HIS A C 1
ATOM 1334 O O . HIS A 1 172 ? 15.150 -13.761 4.860 1.00 47.66 172 HIS A O 1
ATOM 1340 N N . ASP A 1 173 ? 14.733 -12.217 3.269 1.00 50.69 173 ASP A N 1
ATOM 1341 C CA . ASP A 1 173 ? 13.525 -11.694 3.892 1.00 50.69 173 ASP A CA 1
ATOM 1342 C C . ASP A 1 173 ? 12.228 -12.042 3.143 1.00 50.69 173 ASP A C 1
ATOM 1344 O O . ASP A 1 173 ? 12.076 -11.876 1.930 1.00 50.69 173 ASP A O 1
ATOM 1348 N N . ILE A 1 174 ? 11.275 -12.575 3.900 1.00 45.47 174 ILE A N 1
ATOM 1349 C CA . ILE A 1 174 ? 9.987 -13.103 3.428 1.00 45.47 174 ILE A CA 1
ATOM 1350 C C . ILE A 1 174 ? 9.000 -11.964 3.129 1.00 45.47 174 ILE A C 1
ATOM 1352 O O . ILE A 1 174 ? 8.098 -12.118 2.294 1.00 45.47 174 ILE A O 1
ATOM 1356 N N . ASP A 1 175 ? 9.231 -10.788 3.707 1.00 48.88 175 ASP A N 1
ATOM 1357 C CA . ASP A 1 175 ? 8.415 -9.590 3.513 1.00 48.88 175 ASP A CA 1
ATOM 1358 C C . ASP A 1 175 ? 8.474 -9.050 2.073 1.00 48.88 175 ASP A C 1
ATOM 1360 O O . ASP A 1 175 ? 7.514 -8.459 1.567 1.00 48.88 175 ASP A O 1
ATOM 1364 N N . SER A 1 176 ? 9.534 -9.363 1.327 1.00 47.25 176 SER A N 1
ATOM 1365 C CA . SER A 1 176 ? 9.680 -8.943 -0.067 1.00 47.25 176 SER A CA 1
ATOM 1366 C C . SER A 1 176 ? 8.822 -9.757 -1.037 1.00 47.25 176 SER A C 1
ATOM 1368 O O . SER A 1 176 ? 8.184 -9.203 -1.942 1.00 47.25 176 SER A O 1
ATOM 1370 N N . LYS A 1 177 ? 8.711 -11.072 -0.797 1.00 48.72 177 LYS A N 1
ATOM 1371 C CA . LYS A 1 177 ? 7.730 -11.929 -1.482 1.00 48.72 177 LYS A CA 1
ATOM 1372 C C . LYS A 1 177 ? 6.314 -11.462 -1.158 1.00 48.72 177 LYS A C 1
ATOM 1374 O O . LYS A 1 177 ? 5.428 -11.543 -2.011 1.00 48.72 177 LYS A O 1
ATOM 1379 N N . LEU A 1 178 ? 6.096 -10.924 0.042 1.00 49.25 178 LEU A N 1
ATOM 1380 C CA . LEU A 1 178 ? 4.817 -10.369 0.461 1.00 49.25 178 LEU A CA 1
ATOM 1381 C C . LEU A 1 178 ? 4.482 -9.051 -0.255 1.00 49.25 178 LEU A C 1
ATOM 1383 O O . LEU A 1 178 ? 3.341 -8.896 -0.664 1.00 49.25 178 LEU A O 1
ATOM 1387 N N . ALA A 1 179 ? 5.427 -8.134 -0.475 1.00 53.59 179 ALA A N 1
ATOM 1388 C CA . ALA A 1 179 ? 5.169 -6.882 -1.200 1.00 53.59 179 ALA A CA 1
ATOM 1389 C C . ALA A 1 179 ? 4.833 -7.117 -2.687 1.00 53.59 179 ALA A C 1
ATOM 1391 O O . ALA A 1 179 ? 3.830 -6.605 -3.193 1.00 53.59 179 ALA A O 1
ATOM 1392 N N . LEU A 1 180 ? 5.620 -7.957 -3.371 1.00 53.53 180 LEU A N 1
ATOM 1393 C CA . LEU A 1 180 ? 5.376 -8.330 -4.768 1.00 53.53 180 LEU A CA 1
ATOM 1394 C C . LEU A 1 180 ? 4.077 -9.139 -4.910 1.00 53.53 180 LEU A C 1
ATOM 1396 O O . LEU A 1 180 ? 3.246 -8.844 -5.772 1.00 53.53 180 LEU A O 1
ATOM 1400 N N . SER A 1 181 ? 3.861 -10.127 -4.034 1.00 54.34 181 SER A N 1
ATOM 1401 C CA . SER A 1 181 ? 2.612 -10.890 -4.037 1.00 54.34 181 SER A CA 1
ATOM 1402 C C . SER A 1 181 ? 1.422 -10.024 -3.652 1.00 54.34 181 SER A C 1
ATOM 1404 O O . SER A 1 181 ? 0.391 -10.195 -4.273 1.00 54.34 181 SER A O 1
ATOM 1406 N N . LYS A 1 182 ? 1.522 -9.059 -2.728 1.00 59.03 182 LYS A N 1
ATOM 1407 C CA . LYS A 1 182 ? 0.444 -8.097 -2.434 1.00 59.03 182 LYS A CA 1
ATOM 1408 C C . LYS A 1 182 ? 0.099 -7.283 -3.677 1.00 59.03 182 LYS A C 1
ATOM 1410 O O . LYS A 1 182 ? -1.072 -7.258 -4.039 1.00 59.03 182 LYS A O 1
ATOM 1415 N N . ALA A 1 183 ? 1.084 -6.702 -4.367 1.00 55.28 183 ALA A N 1
ATOM 1416 C CA . ALA A 1 183 ? 0.854 -5.922 -5.586 1.00 55.28 183 ALA A CA 1
ATOM 1417 C C . ALA A 1 183 ? 0.169 -6.748 -6.695 1.00 55.28 183 ALA A C 1
ATOM 1419 O O . ALA A 1 183 ? -0.749 -6.263 -7.355 1.00 55.28 183 ALA A O 1
ATOM 1420 N N . LEU A 1 184 ? 0.556 -8.018 -6.855 1.00 54.44 184 LEU A N 1
ATOM 1421 C CA . LEU A 1 184 ? -0.034 -8.933 -7.841 1.00 54.44 184 LEU A CA 1
ATOM 1422 C C . LEU A 1 184 ? -1.383 -9.539 -7.380 1.00 54.44 184 LEU A C 1
ATOM 1424 O O . LEU A 1 184 ? -2.310 -9.694 -8.178 1.00 54.44 184 LEU A O 1
ATOM 1428 N N . LEU A 1 185 ? -1.549 -9.838 -6.087 1.00 52.66 185 LEU A N 1
ATOM 1429 C CA . LEU A 1 185 ? -2.756 -10.429 -5.482 1.00 52.66 185 LEU A CA 1
ATOM 1430 C C . LEU A 1 185 ? -3.886 -9.416 -5.315 1.00 52.66 185 LEU A C 1
ATOM 1432 O O . LEU A 1 185 ? -5.056 -9.804 -5.390 1.00 52.66 185 LEU A O 1
ATOM 1436 N N . GLN A 1 186 ? -3.574 -8.127 -5.141 1.00 58.75 186 GLN A N 1
ATOM 1437 C CA . GLN A 1 186 ? -4.579 -7.059 -5.085 1.00 58.75 186 GLN A CA 1
ATOM 1438 C C . GLN A 1 186 ? -5.423 -7.031 -6.375 1.00 58.75 186 GLN A C 1
ATOM 1440 O O . GLN A 1 186 ? -6.598 -6.660 -6.340 1.00 58.75 186 GLN A O 1
ATOM 1445 N N . GLN A 1 187 ? -4.875 -7.532 -7.490 1.00 51.62 187 GLN A N 1
ATOM 1446 C CA . GLN A 1 187 ? -5.588 -7.697 -8.755 1.00 51.62 187 GLN A CA 1
ATOM 1447 C C . GLN A 1 187 ? -6.371 -9.024 -8.867 1.00 51.62 187 GLN A C 1
ATOM 1449 O O . GLN A 1 187 ? -7.392 -9.064 -9.553 1.00 51.62 187 GLN A O 1
ATOM 1454 N N . GLN A 1 188 ? -5.948 -10.095 -8.183 1.00 43.78 188 GLN A N 1
ATOM 1455 C CA . GLN A 1 188 ? -6.435 -11.466 -8.420 1.00 43.78 188 GLN A CA 1
ATOM 1456 C C . GLN A 1 188 ? -7.465 -11.988 -7.394 1.00 43.78 188 GLN A C 1
ATOM 1458 O O . GLN A 1 188 ? -8.298 -12.819 -7.748 1.00 43.78 188 GLN A O 1
ATOM 1463 N N . THR A 1 189 ? -7.509 -11.507 -6.142 1.00 47.16 189 THR A N 1
ATOM 1464 C CA . THR A 1 189 ? -8.328 -12.170 -5.095 1.00 47.16 189 THR A CA 1
ATOM 1465 C C . THR A 1 189 ? -9.353 -11.266 -4.403 1.00 47.16 189 THR A C 1
ATOM 1467 O O . THR A 1 189 ? -9.203 -10.912 -3.235 1.00 47.16 189 THR A O 1
ATOM 1470 N N . LYS A 1 190 ? -10.463 -10.928 -5.078 1.00 56.97 190 LYS A N 1
ATOM 1471 C CA . LYS A 1 190 ? -11.547 -10.126 -4.462 1.00 56.97 190 LYS A CA 1
ATOM 1472 C C . LYS A 1 190 ? -12.394 -10.874 -3.414 1.00 56.97 190 LYS A C 1
ATOM 1474 O O . LYS A 1 190 ? -12.985 -10.214 -2.558 1.00 56.97 190 LYS A O 1
ATOM 1479 N N . SER A 1 191 ? -12.488 -12.209 -3.457 1.00 55.34 191 SER A N 1
ATOM 1480 C CA . SER A 1 191 ? -13.360 -12.994 -2.556 1.00 55.34 191 SER A CA 1
ATOM 1481 C C . SER A 1 191 ? -12.594 -13.730 -1.450 1.00 55.34 191 SER A C 1
ATOM 1483 O O . SER A 1 191 ? -12.876 -13.511 -0.273 1.00 55.34 191 SER A O 1
ATOM 1485 N N . THR A 1 192 ? -11.590 -14.542 -1.791 1.00 62.38 192 THR A N 1
ATOM 1486 C CA . THR A 1 192 ? -10.817 -15.337 -0.815 1.00 62.38 192 THR A CA 1
ATOM 1487 C C . THR A 1 192 ? -9.955 -14.462 0.099 1.00 62.38 192 THR A C 1
ATOM 1489 O O . THR A 1 192 ? -9.796 -14.759 1.284 1.00 62.38 192 THR A O 1
ATOM 1492 N N . GLY A 1 193 ? -9.468 -13.326 -0.418 1.00 74.88 193 GLY A N 1
ATOM 1493 C CA . GLY A 1 193 ? -8.662 -12.370 0.344 1.00 74.88 193 GLY A CA 1
ATOM 1494 C C . GLY A 1 193 ? -9.405 -11.785 1.547 1.00 74.88 193 GLY A C 1
ATOM 1495 O O . GLY A 1 193 ? -8.822 -11.646 2.617 1.00 74.88 193 GLY A O 1
ATOM 1496 N N . LYS A 1 194 ? -10.717 -11.534 1.427 1.00 79.44 194 LYS A N 1
ATOM 1497 C CA . LYS A 1 194 ? -11.510 -10.914 2.503 1.00 79.44 194 LYS A CA 1
ATOM 1498 C C . LYS A 1 194 ? -11.598 -11.784 3.754 1.00 79.44 194 LYS A C 1
ATOM 1500 O O . LYS A 1 194 ? -11.503 -11.263 4.860 1.00 79.44 194 LYS A O 1
ATOM 1505 N N . VAL A 1 195 ? -11.761 -13.100 3.595 1.00 80.50 195 VAL A N 1
ATOM 1506 C CA . VAL A 1 195 ? -11.875 -14.029 4.733 1.00 80.50 195 VAL A CA 1
ATOM 1507 C C . VAL A 1 195 ? -10.537 -14.157 5.459 1.00 80.50 195 VAL A C 1
ATOM 1509 O O . VAL A 1 195 ? -10.494 -14.026 6.681 1.00 80.50 195 VAL A O 1
ATOM 1512 N N . ARG A 1 196 ? -9.436 -14.336 4.714 1.00 83.19 196 ARG A N 1
ATOM 1513 C CA . ARG A 1 196 ? -8.082 -14.387 5.292 1.00 83.19 196 ARG A CA 1
ATOM 1514 C C . ARG A 1 196 ? -7.727 -13.073 5.991 1.00 83.19 196 ARG A C 1
ATOM 1516 O O . ARG A 1 196 ? -7.141 -13.093 7.070 1.00 83.19 196 ARG A O 1
ATOM 1523 N N . MET A 1 197 ? -8.117 -11.941 5.407 1.00 87.12 197 MET A N 1
ATOM 1524 C CA . MET A 1 197 ? -7.887 -10.625 5.998 1.00 87.12 197 MET A CA 1
ATOM 1525 C C . MET A 1 197 ? -8.671 -10.436 7.296 1.00 87.12 197 MET A C 1
ATOM 1527 O O . MET A 1 197 ? -8.112 -9.980 8.286 1.00 87.12 197 MET A O 1
ATOM 1531 N N . ALA A 1 198 ? -9.939 -10.850 7.326 1.00 87.00 198 ALA A N 1
ATOM 1532 C CA . ALA A 1 198 ? -10.766 -10.789 8.527 1.00 87.00 198 ALA A CA 1
ATOM 1533 C C . ALA A 1 198 ? -10.212 -11.651 9.670 1.00 87.00 198 ALA A C 1
ATOM 1535 O O . ALA A 1 198 ? -10.276 -11.251 10.829 1.00 87.00 198 ALA A O 1
ATOM 1536 N N . PHE A 1 199 ? -9.641 -12.815 9.347 1.00 87.44 199 PHE A N 1
ATOM 1537 C CA . PHE A 1 199 ? -8.952 -13.656 10.324 1.00 87.44 199 PHE A CA 1
ATOM 1538 C C . PHE A 1 199 ? -7.742 -12.936 10.926 1.00 87.44 199 PHE A C 1
ATOM 1540 O O . PHE A 1 199 ? -7.638 -12.834 12.143 1.00 87.44 199 PHE A O 1
ATOM 1547 N N . ARG A 1 200 ? -6.860 -12.392 10.076 1.00 89.31 200 ARG A N 1
ATOM 1548 C CA . ARG A 1 200 ? -5.668 -11.644 10.511 1.00 89.31 200 ARG A CA 1
ATOM 1549 C C . ARG A 1 200 ? -6.043 -10.437 11.365 1.00 89.31 200 ARG A C 1
ATOM 1551 O O . ARG A 1 200 ? -5.430 -10.210 12.398 1.00 89.31 200 ARG A O 1
ATOM 1558 N N . TYR A 1 201 ? -7.091 -9.723 10.963 1.00 91.69 201 TYR A N 1
ATOM 1559 C CA . TYR A 1 201 ? -7.635 -8.591 11.700 1.00 91.69 201 TYR A CA 1
ATOM 1560 C C . TYR A 1 201 ? -8.101 -8.991 13.108 1.00 91.69 201 TYR A C 1
ATOM 1562 O O . TYR A 1 201 ? -7.696 -8.375 14.087 1.00 91.69 201 TYR A O 1
ATOM 1570 N N . ASN A 1 202 ? -8.906 -10.051 13.228 1.00 91.31 202 ASN A N 1
ATOM 1571 C CA . ASN A 1 202 ? -9.380 -10.517 14.533 1.00 91.31 202 ASN A CA 1
ATOM 1572 C C . ASN A 1 202 ? -8.239 -11.053 15.405 1.00 91.31 202 ASN A C 1
ATOM 1574 O O . ASN A 1 202 ? -8.212 -10.767 16.594 1.00 91.31 202 ASN A O 1
ATOM 1578 N N . ALA A 1 203 ? -7.286 -11.787 14.824 1.00 91.19 203 ALA A N 1
ATOM 1579 C CA . ALA A 1 203 ? -6.129 -12.291 15.558 1.00 91.19 203 ALA A CA 1
ATOM 1580 C C . ALA A 1 203 ? -5.274 -11.157 16.127 1.00 91.19 203 ALA A C 1
ATOM 1582 O O . ALA A 1 203 ? -4.891 -11.192 17.295 1.00 91.19 203 ALA A O 1
ATOM 1583 N N . LEU A 1 204 ? -5.052 -10.114 15.328 1.00 92.31 204 LEU A N 1
ATOM 1584 C CA . LEU A 1 204 ? -4.330 -8.930 15.763 1.00 92.31 204 LEU A CA 1
ATOM 1585 C C . LEU A 1 204 ? -5.003 -8.274 16.981 1.00 92.31 204 LEU A C 1
ATOM 1587 O O . LEU A 1 204 ? -4.330 -7.989 17.966 1.00 92.31 204 LEU A O 1
ATOM 1591 N N . LEU A 1 205 ? -6.327 -8.093 16.945 1.00 91.69 205 LEU A N 1
ATOM 1592 C CA . LEU A 1 205 ? -7.061 -7.457 18.043 1.00 91.69 205 LEU A CA 1
ATOM 1593 C C . LEU A 1 205 ? -7.199 -8.335 19.290 1.00 91.69 205 LEU A C 1
ATOM 1595 O O . LEU A 1 205 ? -7.064 -7.831 20.402 1.00 91.69 205 LEU A O 1
ATOM 1599 N N . ASP A 1 206 ? -7.498 -9.622 19.112 1.00 90.38 206 ASP A N 1
ATOM 1600 C CA . ASP A 1 206 ? -7.829 -10.522 20.220 1.00 90.38 206 ASP A CA 1
ATOM 1601 C C . ASP A 1 206 ? -6.569 -11.098 20.893 1.00 90.38 206 ASP A C 1
ATOM 1603 O O . ASP A 1 206 ? -6.595 -11.386 22.090 1.00 90.38 206 ASP A O 1
ATOM 1607 N N . LEU A 1 207 ? -5.480 -11.309 20.138 1.00 90.81 207 LEU A N 1
ATOM 1608 C CA . LEU A 1 207 ? -4.307 -12.069 20.598 1.00 90.81 207 LEU A CA 1
ATOM 1609 C C . LEU A 1 207 ? -2.996 -11.277 20.584 1.00 90.81 207 LEU A C 1
ATOM 1611 O O . LEU A 1 207 ? -2.095 -11.592 21.362 1.00 90.81 207 LEU A O 1
ATOM 1615 N N . ALA A 1 208 ? -2.859 -10.283 19.703 1.00 92.06 208 ALA A N 1
ATOM 1616 C CA . ALA A 1 208 ? -1.600 -9.557 19.514 1.00 92.06 208 ALA A CA 1
ATOM 1617 C C . ALA A 1 208 ? -1.537 -8.222 20.272 1.00 92.06 208 ALA A C 1
ATOM 1619 O O . ALA A 1 208 ? -0.472 -7.602 20.323 1.00 92.06 208 ALA A O 1
ATOM 1620 N N . THR A 1 209 ? -2.651 -7.806 20.876 1.00 91.06 209 THR A N 1
ATOM 1621 C CA . THR A 1 209 ? -2.799 -6.544 21.601 1.00 91.06 209 THR A CA 1
ATOM 1622 C C . THR A 1 209 ? -3.216 -6.794 23.043 1.00 91.06 209 THR A C 1
ATOM 1624 O O . THR A 1 209 ? -4.147 -7.547 23.318 1.00 91.06 209 THR A O 1
ATOM 1627 N N . ARG A 1 210 ? -2.536 -6.144 23.992 1.00 86.88 210 ARG A N 1
ATOM 1628 C CA . ARG A 1 210 ? -2.900 -6.193 25.414 1.00 86.88 210 ARG A CA 1
ATOM 1629 C C . ARG A 1 210 ? -3.875 -5.067 25.724 1.00 86.88 210 ARG A C 1
ATOM 1631 O O . ARG A 1 210 ? -3.539 -3.922 25.446 1.00 86.88 210 ARG A O 1
ATOM 1638 N N . ASP A 1 211 ? -5.021 -5.375 26.330 1.00 82.50 211 ASP A N 1
ATOM 1639 C CA . ASP A 1 211 ? -5.929 -4.404 26.967 1.00 82.50 211 ASP A CA 1
ATOM 1640 C C . ASP A 1 211 ? -6.252 -3.162 26.111 1.00 82.50 211 ASP A C 1
ATOM 1642 O O . ASP A 1 211 ? -6.272 -2.043 26.615 1.00 82.50 211 ASP A O 1
ATOM 1646 N N . GLN A 1 212 ? -6.464 -3.343 24.800 1.00 79.81 212 GLN A N 1
ATOM 1647 C CA . GLN A 1 212 ? -6.705 -2.244 23.844 1.00 79.81 212 GLN A CA 1
ATOM 1648 C C . GLN A 1 212 ? -5.562 -1.212 23.746 1.00 79.81 212 GLN A C 1
ATOM 1650 O O . GLN A 1 212 ? -5.767 -0.088 23.292 1.00 79.81 212 GLN A O 1
ATOM 1655 N N . SER A 1 213 ? -4.345 -1.572 24.156 1.00 87.75 213 SER A N 1
ATOM 1656 C CA . SER A 1 213 ? -3.159 -0.759 23.887 1.00 87.75 213 SER A CA 1
ATOM 1657 C C . SER A 1 213 ? -2.903 -0.662 22.381 1.00 87.75 213 SER A C 1
ATOM 1659 O O . SER A 1 213 ? -3.125 -1.605 21.630 1.00 87.75 213 SER A O 1
ATOM 1661 N N . ASN A 1 214 ? -2.360 0.460 21.917 1.00 90.62 214 ASN A N 1
ATOM 1662 C CA . ASN A 1 214 ? -1.909 0.602 20.527 1.00 90.62 214 ASN A CA 1
ATOM 1663 C C . ASN A 1 214 ? -0.497 0.018 20.336 1.00 90.62 214 ASN A C 1
ATOM 1665 O O . ASN A 1 214 ? 0.342 0.632 19.682 1.00 90.62 214 ASN A O 1
ATOM 1669 N N . ILE A 1 215 ? -0.220 -1.119 20.986 1.00 93.12 215 ILE A N 1
ATOM 1670 C CA . ILE A 1 215 ? 1.048 -1.847 20.916 1.00 93.12 215 ILE A CA 1
ATOM 1671 C C . ILE A 1 215 ? 0.740 -3.254 20.418 1.00 93.12 215 ILE A C 1
ATOM 1673 O O . ILE A 1 215 ? 0.173 -4.080 21.134 1.00 93.12 215 ILE A O 1
ATOM 1677 N N . TYR A 1 216 ? 1.127 -3.511 19.175 1.00 94.06 216 TYR A N 1
ATOM 1678 C CA . TYR A 1 216 ? 0.922 -4.799 18.522 1.00 94.06 216 TYR A CA 1
ATOM 1679 C C . TYR A 1 216 ? 2.176 -5.681 18.594 1.00 94.06 216 TYR A C 1
ATOM 1681 O O . TYR A 1 216 ? 3.299 -5.185 18.479 1.00 94.06 216 TYR A O 1
ATOM 1689 N N . ALA A 1 217 ? 1.987 -6.990 18.781 1.00 93.69 217 ALA A N 1
ATOM 1690 C CA . ALA A 1 217 ? 3.039 -8.002 18.663 1.00 93.69 217 ALA A CA 1
ATOM 1691 C C . ALA A 1 217 ? 3.278 -8.422 17.204 1.00 93.69 217 ALA A C 1
ATOM 1693 O O . ALA A 1 217 ? 2.351 -8.431 16.397 1.00 93.69 217 ALA A O 1
ATOM 1694 N N . GLY A 1 218 ? 4.501 -8.856 16.890 1.00 87.38 218 GLY A N 1
ATOM 1695 C CA . GLY A 1 218 ? 4.834 -9.437 15.582 1.00 87.38 218 GLY A CA 1
ATOM 1696 C C . GLY A 1 218 ? 4.224 -10.817 15.363 1.00 87.38 218 GLY A C 1
ATOM 1697 O O . GLY A 1 218 ? 3.843 -11.163 14.250 1.00 87.38 218 GLY A O 1
ATOM 1698 N N . ASN A 1 219 ? 4.057 -11.593 16.440 1.00 89.19 219 ASN A N 1
ATOM 1699 C CA . ASN A 1 219 ? 3.315 -12.845 16.392 1.00 89.19 219 ASN A CA 1
ATOM 1700 C C . ASN A 1 219 ? 1.826 -12.593 16.666 1.00 89.19 219 ASN A C 1
ATOM 1702 O O . ASN A 1 219 ? 1.422 -12.388 17.812 1.00 89.19 219 ASN A O 1
ATOM 1706 N N . TRP A 1 220 ? 0.994 -12.650 15.625 1.00 88.75 220 TRP A N 1
ATOM 1707 C CA . TRP A 1 220 ? -0.449 -12.416 15.764 1.00 88.75 220 TRP A CA 1
ATOM 1708 C C . TRP A 1 220 ? -1.210 -13.576 16.410 1.00 88.75 220 TRP A C 1
ATOM 1710 O O . TRP A 1 220 ? -2.387 -13.426 16.718 1.00 88.75 220 TRP A O 1
ATOM 1720 N N . ALA A 1 221 ? -0.558 -14.719 16.642 1.00 87.69 221 ALA A N 1
ATOM 1721 C CA . ALA A 1 221 ? -1.101 -15.787 17.481 1.00 87.69 221 ALA A CA 1
ATOM 1722 C C . ALA A 1 221 ? -0.899 -15.517 18.988 1.00 87.69 221 ALA A C 1
ATOM 1724 O O . ALA A 1 221 ? -1.356 -16.299 19.821 1.00 87.69 221 ALA A O 1
ATOM 1725 N N . GLY A 1 222 ? -0.239 -14.408 19.339 1.00 87.50 222 GLY A N 1
ATOM 1726 C CA . GLY A 1 222 ? 0.084 -14.028 20.707 1.00 87.50 222 GLY A CA 1
ATOM 1727 C C . GLY A 1 222 ? 1.372 -14.676 21.247 1.00 87.50 222 GLY A C 1
ATOM 1728 O O . GLY A 1 222 ? 2.062 -15.411 20.534 1.00 87.50 222 GLY A O 1
ATOM 1729 N N . PRO A 1 223 ? 1.718 -14.402 22.519 1.00 92.44 223 PRO A N 1
ATOM 1730 C CA . PRO A 1 223 ? 1.046 -13.442 23.400 1.00 92.44 223 PRO A CA 1
ATOM 1731 C C . PRO A 1 223 ? 1.263 -11.979 22.950 1.00 92.44 223 PRO A C 1
ATOM 1733 O O . PRO A 1 223 ? 2.178 -11.713 22.167 1.00 92.44 223 PRO A O 1
ATOM 1736 N N . PRO A 1 224 ? 0.466 -11.016 23.455 1.00 92.12 224 PRO A N 1
ATOM 1737 C CA . PRO A 1 224 ? 0.676 -9.601 23.167 1.00 92.12 224 PRO A CA 1
ATOM 1738 C C . PRO A 1 224 ? 2.062 -9.101 23.587 1.00 92.12 224 PRO A C 1
ATOM 1740 O O . PRO A 1 224 ? 2.616 -9.550 24.595 1.00 92.12 224 PRO A O 1
ATOM 1743 N N . SER A 1 225 ? 2.584 -8.107 22.868 1.00 92.56 225 SER A N 1
ATOM 1744 C CA . SER A 1 225 ? 3.842 -7.450 23.224 1.00 92.56 225 SER A CA 1
ATOM 1745 C C . SER A 1 225 ? 3.620 -6.445 24.353 1.00 92.56 225 SER A C 1
ATOM 1747 O O . SER A 1 225 ? 2.619 -5.732 24.384 1.00 92.56 225 SER A O 1
ATOM 1749 N N . SER A 1 226 ? 4.575 -6.358 25.280 1.00 92.25 226 SER A N 1
ATOM 1750 C CA . SER A 1 226 ? 4.623 -5.294 26.291 1.00 92.25 226 SER A CA 1
ATOM 1751 C C . SER A 1 226 ? 5.486 -4.105 25.872 1.00 92.25 226 SER A C 1
ATOM 1753 O O . SER A 1 226 ? 5.494 -3.091 26.564 1.00 92.25 226 SER A O 1
ATOM 1755 N N . ALA A 1 227 ? 6.250 -4.240 24.788 1.00 93.88 227 ALA A N 1
ATOM 1756 C CA . ALA A 1 227 ? 7.169 -3.225 24.299 1.00 93.88 227 ALA A CA 1
ATOM 1757 C C . ALA A 1 227 ? 6.731 -2.733 22.921 1.00 93.88 227 ALA A C 1
ATOM 1759 O O . ALA A 1 227 ? 6.317 -3.525 22.068 1.00 93.88 227 ALA A O 1
ATOM 1760 N N . LEU A 1 228 ? 6.847 -1.419 22.718 1.00 93.50 228 LEU A N 1
ATOM 1761 C CA . LEU A 1 228 ? 6.644 -0.815 21.414 1.00 93.50 228 LEU A CA 1
ATOM 1762 C C . LEU A 1 228 ? 7.747 -1.292 20.473 1.00 93.50 228 LEU A C 1
ATOM 1764 O O . LEU A 1 228 ? 8.924 -1.015 20.695 1.00 93.50 228 LEU A O 1
ATOM 1768 N N . ASP A 1 229 ? 7.336 -1.971 19.413 1.00 92.25 229 ASP A N 1
ATOM 1769 C CA . ASP A 1 229 ? 8.210 -2.370 18.324 1.00 92.25 229 ASP A CA 1
ATOM 1770 C C . ASP A 1 229 ? 7.670 -1.805 17.010 1.00 92.25 229 ASP A C 1
ATOM 1772 O O . ASP A 1 229 ? 6.491 -1.978 16.685 1.00 92.25 229 ASP A O 1
ATOM 1776 N N . LYS A 1 230 ? 8.534 -1.093 16.284 1.00 88.12 230 LYS A N 1
ATOM 1777 C CA . LYS A 1 230 ? 8.153 -0.330 15.092 1.00 88.12 230 LYS A CA 1
ATOM 1778 C C . LYS A 1 230 ? 7.796 -1.240 13.916 1.00 88.12 230 LYS A C 1
ATOM 1780 O O . LYS A 1 230 ? 6.883 -0.904 13.171 1.00 88.12 230 LYS A O 1
ATOM 1785 N N . GLU A 1 231 ? 8.475 -2.378 13.760 1.00 86.44 231 GLU A N 1
ATOM 1786 C CA . GLU A 1 231 ? 8.182 -3.351 12.691 1.00 86.44 231 GLU A CA 1
ATOM 1787 C C . GLU A 1 231 ? 6.794 -3.939 12.900 1.00 86.44 231 GLU A C 1
ATOM 1789 O O . GLU A 1 231 ? 5.956 -3.945 11.998 1.00 86.44 231 GLU A O 1
ATOM 1794 N N . ASN A 1 232 ? 6.506 -4.321 14.142 1.00 91.06 232 ASN A N 1
ATOM 1795 C CA . ASN A 1 232 ? 5.213 -4.858 14.519 1.00 91.06 232 ASN A CA 1
ATOM 1796 C C . ASN A 1 232 ? 4.096 -3.823 14.340 1.00 91.06 232 ASN A C 1
ATOM 1798 O O . ASN A 1 232 ? 2.998 -4.193 13.928 1.00 91.06 232 ASN A O 1
ATOM 1802 N N . GLN A 1 233 ? 4.362 -2.534 14.596 1.00 92.19 233 GLN A N 1
ATOM 1803 C CA . GLN A 1 233 ? 3.372 -1.473 14.371 1.00 92.19 233 GLN A CA 1
ATOM 1804 C C . GLN A 1 233 ? 3.088 -1.260 12.880 1.00 92.19 233 GLN A C 1
ATOM 1806 O O . GLN A 1 233 ? 1.924 -1.124 12.508 1.00 92.19 233 GLN A O 1
ATOM 1811 N N . ILE A 1 234 ? 4.117 -1.271 12.024 1.00 87.88 234 ILE A N 1
ATOM 1812 C CA . ILE A 1 234 ? 3.947 -1.167 10.565 1.00 87.88 234 ILE A CA 1
ATOM 1813 C C . ILE A 1 234 ? 3.096 -2.337 10.066 1.00 87.88 234 ILE A C 1
ATOM 1815 O O . ILE A 1 234 ? 2.040 -2.113 9.471 1.00 87.88 234 ILE A O 1
ATOM 1819 N N . SER A 1 235 ? 3.485 -3.570 10.396 1.00 88.94 235 SER A N 1
ATOM 1820 C CA . SER A 1 235 ? 2.767 -4.787 9.998 1.00 88.94 235 SER A CA 1
ATOM 1821 C C . SER A 1 235 ? 1.323 -4.806 10.509 1.00 88.94 235 SER A C 1
ATOM 1823 O O . SER A 1 235 ? 0.398 -5.181 9.784 1.00 88.94 235 SER A O 1
ATOM 1825 N N . ALA A 1 236 ? 1.095 -4.349 11.742 1.00 92.19 236 ALA A N 1
ATOM 1826 C CA . ALA A 1 236 ? -0.244 -4.193 12.297 1.00 92.19 236 ALA A CA 1
ATOM 1827 C C . ALA A 1 236 ? -1.061 -3.122 11.563 1.00 92.19 236 ALA A C 1
ATOM 1829 O O . ALA A 1 236 ? -2.232 -3.351 11.260 1.00 92.19 236 ALA A O 1
ATOM 1830 N N . SER A 1 237 ? -0.460 -1.973 11.235 1.00 91.88 237 SER A N 1
ATOM 1831 C CA . SER A 1 237 ? -1.150 -0.882 10.542 1.00 91.88 237 SER A CA 1
ATOM 1832 C C . SER A 1 237 ? -1.695 -1.333 9.187 1.00 91.88 237 SER A C 1
ATOM 1834 O O . SER A 1 237 ? -2.868 -1.106 8.900 1.00 91.88 237 SER A O 1
ATOM 1836 N N . GLU A 1 238 ? -0.917 -2.086 8.404 1.00 90.19 238 GLU A N 1
ATOM 1837 C CA . GLU A 1 238 ? -1.364 -2.629 7.118 1.00 90.19 238 GLU A CA 1
ATOM 1838 C C . GLU A 1 238 ? -2.590 -3.539 7.270 1.00 90.19 238 GLU A C 1
ATOM 1840 O O . GLU A 1 238 ? -3.535 -3.474 6.475 1.00 90.19 238 GLU A O 1
ATOM 1845 N N . VAL A 1 239 ? -2.593 -4.387 8.306 1.00 91.50 239 VAL A N 1
ATOM 1846 C CA . VAL A 1 239 ? -3.718 -5.278 8.609 1.00 91.50 239 VAL A CA 1
ATOM 1847 C C . VAL A 1 239 ? -4.951 -4.488 9.010 1.00 91.50 239 VAL A C 1
ATOM 1849 O O . VAL A 1 239 ? -6.052 -4.779 8.534 1.00 91.50 239 VAL A O 1
ATOM 1852 N N . LEU A 1 240 ? -4.781 -3.491 9.876 1.00 93.44 240 LEU A N 1
ATOM 1853 C CA . LEU A 1 240 ? -5.878 -2.672 10.374 1.00 93.44 240 LEU A CA 1
ATOM 1854 C C . LEU A 1 240 ? -6.500 -1.837 9.247 1.00 93.44 240 LEU A C 1
ATOM 1856 O O . LEU A 1 240 ? -7.725 -1.825 9.114 1.00 93.44 240 LEU A O 1
ATOM 1860 N N . ILE A 1 241 ? -5.672 -1.233 8.387 1.00 91.25 241 ILE A N 1
ATOM 1861 C CA . ILE A 1 241 ? -6.086 -0.477 7.193 1.00 91.25 241 ILE A CA 1
ATOM 1862 C C . ILE A 1 241 ? -6.839 -1.387 6.222 1.00 91.25 241 ILE A C 1
ATOM 1864 O O . ILE A 1 241 ? -7.969 -1.089 5.831 1.00 91.25 241 ILE A O 1
ATOM 1868 N N . SER A 1 242 ? -6.278 -2.559 5.909 1.00 90.12 242 SER A N 1
ATOM 1869 C CA . SER A 1 242 ? -6.935 -3.566 5.061 1.00 90.12 242 SER A CA 1
ATOM 1870 C C . SER A 1 242 ? -8.250 -4.082 5.665 1.00 90.12 242 SER A C 1
ATOM 1872 O O . SER A 1 242 ? -9.116 -4.599 4.953 1.00 90.12 242 SER A O 1
ATOM 1874 N N . GLY A 1 243 ? -8.420 -3.930 6.980 1.00 90.62 243 GLY A N 1
ATOM 1875 C CA . GLY A 1 243 ? -9.631 -4.244 7.724 1.00 90.62 243 GLY A CA 1
ATOM 1876 C C . GLY A 1 243 ? -10.764 -3.226 7.577 1.00 90.62 243 GLY A C 1
ATOM 1877 O O . GLY A 1 243 ? -11.918 -3.592 7.800 1.00 90.62 243 GLY A O 1
ATOM 1878 N N . ILE A 1 244 ? -10.490 -1.978 7.178 1.00 91.94 244 ILE A N 1
ATOM 1879 C CA . ILE A 1 244 ? -11.489 -0.901 7.028 1.00 91.94 244 ILE A CA 1
ATOM 1880 C C . ILE A 1 244 ? -12.623 -1.274 6.050 1.00 91.94 244 ILE A C 1
ATOM 1882 O O . ILE A 1 244 ? -13.793 -1.199 6.446 1.00 91.94 244 ILE A O 1
ATOM 1886 N N . PRO A 1 245 ? -12.349 -1.735 4.810 1.00 89.56 245 PRO A N 1
ATOM 1887 C CA . PRO A 1 245 ? -13.398 -2.063 3.843 1.00 89.56 245 PRO A CA 1
ATOM 1888 C C . PRO A 1 245 ? -14.106 -3.393 4.130 1.00 89.56 245 PRO A C 1
ATOM 1890 O O . PRO A 1 245 ? -15.015 -3.772 3.385 1.00 89.56 245 PRO A O 1
ATOM 1893 N N . LEU A 1 246 ? -13.715 -4.133 5.178 1.00 86.94 246 LEU A N 1
ATOM 1894 C CA . LEU A 1 246 ? -14.362 -5.385 5.566 1.00 86.94 246 LEU A CA 1
ATOM 1895 C C . LEU A 1 246 ? -15.726 -5.091 6.203 1.00 86.94 246 LEU A C 1
ATOM 1897 O O . LEU A 1 246 ? -15.923 -5.192 7.411 1.00 86.94 246 LEU A O 1
ATOM 1901 N N . LEU A 1 247 ? -16.693 -4.677 5.394 1.00 74.75 247 LEU A N 1
ATOM 1902 C CA . LEU A 1 247 ? -18.092 -4.681 5.781 1.00 74.75 247 LEU A CA 1
ATOM 1903 C C . LEU A 1 247 ? -18.568 -6.126 5.692 1.00 74.75 247 LEU A C 1
ATOM 1905 O O . LEU A 1 247 ? -18.991 -6.598 4.636 1.00 74.75 247 LEU A O 1
ATOM 1909 N N . PHE A 1 248 ? -18.488 -6.852 6.804 1.00 66.25 248 PHE A N 1
ATOM 1910 C CA . PHE A 1 248 ? -19.393 -7.976 6.959 1.00 66.25 248 PHE A CA 1
ATOM 1911 C C . PHE A 1 248 ? -20.758 -7.357 7.143 1.00 66.25 248 PHE A C 1
ATOM 1913 O O . PHE A 1 248 ? -20.974 -6.631 8.111 1.00 66.25 248 PHE A O 1
ATOM 1920 N N . THR A 1 249 ? -21.648 -7.603 6.183 1.00 52.94 249 THR A N 1
ATOM 1921 C CA . THR A 1 249 ? -23.075 -7.390 6.360 1.00 52.94 249 THR A CA 1
ATOM 1922 C C . THR A 1 249 ? -23.414 -8.066 7.681 1.00 52.94 249 THR A C 1
ATOM 1924 O O . THR A 1 249 ? -23.506 -9.292 7.759 1.00 52.94 249 THR A O 1
ATOM 1927 N N . GLN A 1 250 ? -23.508 -7.285 8.761 1.00 52.47 250 GLN A N 1
ATOM 1928 C CA . GLN A 1 250 ? -24.276 -7.712 9.907 1.00 52.47 250 GLN A CA 1
ATOM 1929 C C . GLN A 1 250 ? -25.623 -7.956 9.271 1.00 52.47 250 GLN A C 1
ATOM 1931 O O . GLN A 1 250 ? -26.219 -7.000 8.779 1.00 52.47 250 GLN A O 1
ATOM 1936 N N . ASN A 1 251 ? -25.989 -9.234 9.101 1.00 47.31 251 ASN A N 1
ATOM 1937 C CA . ASN A 1 251 ? -27.309 -9.604 8.627 1.00 47.31 251 ASN A CA 1
ATOM 1938 C C . ASN A 1 251 ? -28.239 -8.675 9.375 1.00 47.31 251 ASN A C 1
ATOM 1940 O O . ASN A 1 251 ? -28.302 -8.768 10.603 1.00 47.31 251 ASN A O 1
ATOM 1944 N N . ALA A 1 252 ? -28.838 -7.733 8.644 1.00 45.12 252 ALA A N 1
ATOM 1945 C CA . ALA A 1 252 ? -29.887 -6.912 9.174 1.00 45.12 252 ALA A CA 1
ATOM 1946 C C . ALA A 1 252 ? -30.866 -7.949 9.693 1.00 45.12 252 ALA A C 1
ATOM 1948 O O . ALA A 1 252 ? -31.462 -8.701 8.920 1.00 45.12 252 ALA A O 1
ATOM 1949 N N . THR A 1 253 ? -30.903 -8.121 11.011 1.00 47.34 253 THR A N 1
ATOM 1950 C CA . THR A 1 253 ? -32.001 -8.787 11.673 1.00 47.34 253 THR A CA 1
ATOM 1951 C C . THR A 1 253 ? -33.176 -7.952 11.231 1.00 47.34 253 THR A C 1
ATOM 1953 O O . THR A 1 253 ? -33.359 -6.853 11.748 1.00 47.34 253 THR A O 1
ATOM 1956 N N . ASN A 1 254 ? -33.846 -8.408 10.166 1.00 43.47 254 ASN A N 1
ATOM 1957 C CA . ASN A 1 254 ? -35.036 -7.780 9.636 1.00 43.47 254 ASN A CA 1
ATOM 1958 C C . ASN A 1 254 ? -35.889 -7.476 10.862 1.00 43.47 254 ASN A C 1
ATOM 1960 O O . ASN A 1 254 ? -36.229 -8.429 11.578 1.00 43.47 254 ASN A O 1
ATOM 1964 N N . PRO A 1 255 ? -36.167 -6.198 11.179 1.00 48.81 255 PRO A N 1
ATOM 1965 C CA . PRO A 1 255 ? -37.135 -5.908 12.209 1.00 48.81 255 PRO A CA 1
ATOM 1966 C C . PRO A 1 255 ? -38.396 -6.648 11.784 1.00 48.81 255 PRO A C 1
ATOM 1968 O O . PRO A 1 255 ? -38.888 -6.480 10.666 1.00 48.81 255 PRO A O 1
ATOM 1971 N N . LYS A 1 256 ? -38.816 -7.579 12.641 1.00 58.56 256 LYS A N 1
ATOM 1972 C CA . LYS A 1 256 ? -40.033 -8.366 12.487 1.00 58.56 256 LYS A CA 1
ATOM 1973 C C . LYS A 1 256 ? -41.128 -7.411 11.990 1.00 58.56 256 LYS A C 1
ATOM 1975 O O . LYS A 1 256 ? -41.354 -6.410 12.669 1.00 58.56 256 LYS A O 1
ATOM 1980 N N . PRO A 1 257 ? -41.741 -7.652 10.817 1.00 49.28 257 PRO A N 1
ATOM 1981 C CA . PRO A 1 257 ? -42.677 -6.702 10.242 1.00 49.28 257 PRO A CA 1
ATOM 1982 C C . PRO A 1 257 ? -43.830 -6.492 11.223 1.00 49.28 257 PRO A C 1
ATOM 1984 O O . PRO A 1 257 ? -44.551 -7.433 11.560 1.00 49.28 257 PRO A O 1
ATOM 1987 N N . THR A 1 258 ? -43.968 -5.261 11.710 1.00 64.31 258 THR A N 1
ATOM 1988 C CA . THR A 1 258 ? -45.195 -4.798 12.351 1.00 64.31 258 THR A CA 1
ATOM 1989 C C . THR A 1 258 ? -46.287 -4.833 11.281 1.00 64.31 258 THR A C 1
ATOM 1991 O O . THR A 1 258 ? -46.086 -4.243 10.216 1.00 64.31 258 THR A O 1
ATOM 1994 N N . PRO A 1 259 ? -47.411 -5.534 11.499 1.00 56.69 259 PRO A N 1
ATOM 1995 C CA . PRO A 1 259 ? -48.501 -5.549 10.537 1.00 56.69 259 PRO A CA 1
ATOM 1996 C C . PRO A 1 259 ? -49.101 -4.142 10.477 1.00 56.69 259 PRO A C 1
ATOM 1998 O O . PRO A 1 259 ? -49.614 -3.636 11.471 1.00 56.69 259 PRO A O 1
ATOM 2001 N N . SER A 1 260 ? -48.971 -3.496 9.319 1.00 54.47 260 SER A N 1
ATOM 2002 C CA . SER A 1 260 ? -49.638 -2.235 9.015 1.00 54.47 260 SER A CA 1
ATOM 2003 C C . SER A 1 260 ? -50.783 -2.532 8.060 1.00 54.47 260 SER A C 1
ATOM 2005 O O . SER A 1 260 ? -50.562 -2.803 6.881 1.00 54.47 260 SER A O 1
ATOM 2007 N N . ASP A 1 261 ? -51.998 -2.481 8.589 1.00 59.03 261 ASP A N 1
ATOM 2008 C CA . ASP A 1 261 ? -53.238 -2.501 7.822 1.00 59.03 261 ASP A CA 1
ATOM 2009 C C . ASP A 1 261 ? -53.389 -1.198 7.027 1.00 59.03 261 ASP A C 1
ATOM 2011 O O . ASP A 1 261 ? -53.546 -0.141 7.631 1.00 59.03 261 ASP A O 1
ATOM 2015 N N . GLN A 1 262 ? -53.387 -1.255 5.690 1.00 50.78 262 GLN A N 1
ATOM 2016 C CA . GLN A 1 262 ? -54.080 -0.283 4.828 1.00 50.78 262 GLN A CA 1
ATOM 2017 C C . GLN A 1 262 ? -54.394 -0.869 3.428 1.00 50.78 262 GLN A C 1
ATOM 2019 O O . GLN A 1 262 ? -53.749 -1.830 3.006 1.00 50.78 262 GLN A O 1
ATOM 2024 N N . PRO A 1 263 ? -55.421 -0.339 2.724 1.00 58.66 263 PRO A N 1
ATOM 2025 C CA . PRO A 1 263 ? -56.282 -1.082 1.799 1.00 58.66 263 PRO A CA 1
ATOM 2026 C C . PRO A 1 263 ? -55.910 -0.936 0.307 1.00 58.66 263 PRO A C 1
ATOM 2028 O O . PRO A 1 263 ? -55.072 -0.107 -0.051 1.00 58.66 263 PRO A O 1
ATOM 2031 N N . PRO A 1 264 ? -56.561 -1.715 -0.587 1.00 62.84 264 PRO A N 1
ATOM 2032 C CA . PRO A 1 264 ? -56.204 -1.826 -2.000 1.00 62.84 264 PRO A CA 1
ATOM 2033 C C . PRO A 1 264 ? -56.872 -0.746 -2.867 1.00 62.84 264 PRO A C 1
ATOM 2035 O O . PRO A 1 264 ? -58.054 -0.448 -2.702 1.00 62.84 264 PRO A O 1
ATOM 2038 N N . GLY A 1 265 ? -56.141 -0.209 -3.852 1.00 45.28 265 GLY A N 1
ATOM 2039 C CA . GLY A 1 265 ? -56.696 0.791 -4.769 1.00 45.28 265 GLY A CA 1
ATOM 2040 C C . GLY A 1 265 ? -55.862 1.121 -6.012 1.00 45.28 265 GLY A C 1
ATOM 2041 O O . GLY A 1 265 ? -55.296 2.201 -6.091 1.00 45.28 265 GLY A O 1
ATOM 2042 N N . GLY A 1 266 ? -55.893 0.231 -7.009 1.00 53.22 266 GLY A N 1
ATOM 2043 C CA . GLY A 1 266 ? -56.159 0.599 -8.413 1.00 53.22 266 GLY A CA 1
ATOM 2044 C C . GLY A 1 266 ? -55.015 1.041 -9.357 1.00 53.22 266 GLY A C 1
ATOM 2045 O O . GLY A 1 266 ? -53.962 1.481 -8.908 1.00 53.22 266 GLY A O 1
ATOM 2046 N N . PRO A 1 267 ? -55.213 0.900 -10.692 1.00 63.81 267 PRO A N 1
ATOM 2047 C CA . PRO A 1 267 ? -54.148 0.687 -11.678 1.00 63.81 267 PRO A CA 1
ATOM 2048 C C . PRO A 1 267 ? -53.943 1.855 -12.662 1.00 63.81 267 PRO A C 1
ATOM 2050 O O . PRO A 1 267 ? -54.852 2.637 -12.931 1.00 63.81 267 PRO A O 1
ATOM 2053 N N . GLY A 1 268 ? -52.768 1.920 -13.299 1.00 41.91 268 GLY A N 1
ATOM 2054 C CA . GLY A 1 268 ? -52.534 2.845 -14.412 1.00 41.91 268 GLY A CA 1
ATOM 2055 C C . GLY A 1 268 ? -51.169 2.681 -15.074 1.00 41.91 268 GLY A C 1
ATOM 2056 O O . GLY A 1 268 ? -50.246 3.442 -14.795 1.00 41.91 268 GLY A O 1
ATOM 2057 N N . ALA A 1 269 ? -51.039 1.696 -15.965 1.00 54.97 269 ALA A N 1
ATOM 2058 C CA . ALA A 1 269 ? -49.862 1.529 -16.813 1.00 54.97 269 ALA A CA 1
ATOM 2059 C C . ALA A 1 269 ? -49.821 2.628 -17.891 1.00 54.97 269 ALA A C 1
ATOM 2061 O O . ALA A 1 269 ? -50.707 2.702 -18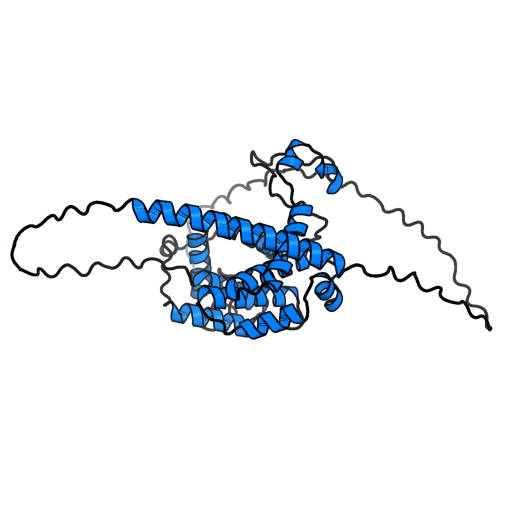.741 1.00 54.97 269 ALA A O 1
ATOM 2062 N N . LYS A 1 270 ? -48.786 3.477 -17.861 1.00 45.34 270 LYS A N 1
ATOM 2063 C CA . LYS A 1 270 ? -48.464 4.421 -18.940 1.00 45.34 270 LYS A CA 1
ATOM 2064 C C . LYS A 1 270 ? -47.306 3.861 -19.761 1.00 45.34 270 LYS A C 1
ATOM 2066 O O . LYS A 1 270 ? -46.180 3.781 -19.282 1.00 45.34 270 LYS A O 1
ATOM 2071 N N . THR A 1 271 ? -47.600 3.480 -20.997 1.00 50.25 271 THR A N 1
ATOM 2072 C CA . THR A 1 271 ? -46.635 3.105 -22.031 1.00 50.25 271 THR A CA 1
ATOM 2073 C C . THR A 1 271 ? -45.872 4.343 -22.501 1.00 50.25 271 THR A C 1
ATOM 2075 O O . THR A 1 271 ? -46.418 5.213 -23.176 1.00 50.25 271 THR A O 1
ATOM 2078 N N . THR A 1 272 ? -44.597 4.436 -22.133 1.00 48.75 272 THR A N 1
ATOM 2079 C CA . THR A 1 272 ? -43.668 5.471 -22.595 1.00 48.75 272 THR A CA 1
ATOM 2080 C C . THR A 1 272 ? -42.910 4.980 -23.828 1.00 48.75 272 THR A C 1
ATOM 2082 O O . THR A 1 272 ? -42.091 4.067 -23.765 1.00 48.75 272 THR A O 1
ATOM 2085 N N . THR A 1 273 ? -43.193 5.589 -24.979 1.00 57.94 273 THR A N 1
ATOM 2086 C CA . THR A 1 273 ? -42.461 5.374 -26.234 1.00 57.94 273 THR A CA 1
ATOM 2087 C C . THR A 1 273 ? -41.070 5.996 -26.153 1.00 57.94 273 THR A C 1
ATOM 2089 O O . THR A 1 273 ? -40.927 7.173 -25.821 1.00 57.94 273 THR A O 1
ATOM 2092 N N . THR A 1 274 ? -40.045 5.206 -26.459 1.00 52.47 274 THR A N 1
ATOM 2093 C CA . THR A 1 274 ? -38.633 5.578 -26.334 1.00 52.47 274 THR A CA 1
ATOM 2094 C C . THR A 1 274 ? -38.206 6.499 -27.491 1.00 52.47 274 THR A C 1
ATOM 2096 O O . THR A 1 274 ? -38.296 6.092 -28.651 1.00 52.47 274 THR A O 1
ATOM 2099 N N . PRO A 1 275 ? -37.734 7.733 -27.234 1.00 53.34 275 PRO A N 1
ATOM 2100 C CA . PRO A 1 275 ? -37.264 8.628 -28.287 1.00 53.34 275 PRO A CA 1
ATOM 2101 C C . PRO A 1 275 ? -35.868 8.195 -28.761 1.00 53.34 275 PRO A C 1
ATOM 2103 O O . PRO A 1 275 ? -34.879 8.372 -28.058 1.00 53.34 275 PRO A O 1
ATOM 2106 N N . ALA A 1 276 ? -35.780 7.630 -29.966 1.00 52.53 276 ALA A N 1
ATOM 2107 C CA . ALA A 1 276 ? -34.520 7.166 -30.561 1.00 52.53 276 ALA A CA 1
ATOM 2108 C C . ALA A 1 276 ? -33.616 8.306 -31.090 1.00 52.53 276 ALA A C 1
ATOM 2110 O O . ALA A 1 276 ? -32.410 8.122 -31.248 1.00 52.53 276 ALA A O 1
ATOM 2111 N N . GLY A 1 277 ? -34.173 9.498 -31.336 1.00 52.75 277 GLY A N 1
ATOM 2112 C CA . GLY A 1 277 ? -33.455 10.637 -31.930 1.00 52.75 277 GLY A CA 1
ATOM 2113 C C . GLY A 1 277 ? -32.241 11.148 -31.130 1.00 52.75 277 GLY A C 1
ATOM 2114 O O . GLY A 1 277 ? -31.179 11.343 -31.721 1.00 52.75 277 GLY A O 1
ATOM 2115 N N . PRO A 1 278 ? -32.332 11.321 -29.797 1.00 64.12 278 PRO A N 1
ATOM 2116 C CA . PRO A 1 278 ? -31.213 11.815 -28.986 1.00 64.12 278 PRO A CA 1
ATOM 2117 C C . PRO A 1 278 ? -30.004 10.868 -28.909 1.00 64.12 278 PRO A C 1
ATOM 2119 O O . PRO A 1 278 ? -28.880 11.325 -28.710 1.00 64.12 278 PRO A O 1
ATOM 2122 N N . ILE A 1 279 ? -30.207 9.560 -29.102 1.00 64.88 279 ILE A N 1
ATOM 2123 C CA . ILE A 1 279 ? -29.140 8.553 -28.988 1.00 64.88 279 ILE A CA 1
ATOM 2124 C C . ILE A 1 279 ? -28.180 8.647 -30.183 1.00 64.88 279 ILE A C 1
ATOM 2126 O O . ILE A 1 279 ? -26.965 8.574 -30.012 1.00 64.88 279 ILE A O 1
ATOM 2130 N N . VAL A 1 280 ? -28.703 8.889 -31.388 1.00 69.62 280 VAL A N 1
ATOM 2131 C CA . VAL A 1 280 ? -27.880 8.976 -32.606 1.00 69.62 280 VAL A CA 1
ATOM 2132 C C . VAL A 1 280 ? -27.043 10.263 -32.631 1.00 69.62 280 VAL A C 1
ATOM 2134 O O . VAL A 1 280 ? -25.892 10.242 -33.066 1.00 69.62 280 VAL A O 1
ATOM 2137 N N . GLY A 1 281 ? -27.566 11.369 -32.086 1.00 69.75 281 GLY A N 1
ATOM 2138 C CA . GLY A 1 281 ? -26.832 12.637 -31.988 1.00 69.75 281 GLY A CA 1
ATOM 2139 C C . GLY A 1 281 ? -25.617 12.576 -31.053 1.00 69.75 281 GLY A C 1
ATOM 2140 O O . GLY A 1 281 ? -24.575 13.160 -31.354 1.00 69.75 281 GLY A O 1
ATOM 2141 N N . GLY A 1 282 ? -25.713 11.818 -29.954 1.00 78.00 282 GLY A N 1
ATOM 2142 C CA . GLY A 1 282 ? -24.620 11.669 -28.988 1.00 78.00 282 GLY A CA 1
ATOM 2143 C C . GLY A 1 282 ? -23.399 10.935 -29.550 1.00 78.00 282 GLY A C 1
ATOM 2144 O O . GLY A 1 282 ? -22.264 11.319 -29.269 1.00 78.00 282 GLY A O 1
ATOM 2145 N N . VAL A 1 283 ? -23.612 9.918 -30.392 1.00 81.81 283 VAL A N 1
ATOM 2146 C CA . VAL A 1 283 ? -22.514 9.104 -30.943 1.00 81.81 283 VAL A CA 1
ATOM 2147 C C . VAL A 1 283 ? -21.672 9.909 -31.935 1.00 81.81 283 VAL A C 1
ATOM 2149 O O . VAL A 1 283 ? -20.445 9.887 -31.857 1.00 81.81 283 VAL A O 1
ATOM 2152 N N . ILE A 1 284 ? -22.310 10.681 -32.820 1.00 85.06 284 ILE A N 1
ATOM 2153 C CA . ILE A 1 284 ? -21.599 11.493 -33.822 1.00 85.06 284 ILE A CA 1
ATOM 2154 C C . ILE A 1 284 ? -20.788 12.605 -33.136 1.00 85.06 284 ILE A C 1
ATOM 2156 O O . ILE A 1 284 ? -19.629 12.831 -33.487 1.00 85.06 284 ILE A O 1
ATOM 2160 N N . GLY A 1 285 ? -21.357 13.244 -32.108 1.00 88.19 285 GLY A N 1
ATOM 2161 C CA . GLY A 1 285 ? -20.644 14.239 -31.302 1.00 88.19 285 GLY A CA 1
ATOM 2162 C C . GLY A 1 285 ? -19.445 13.652 -30.548 1.00 88.19 285 GLY A C 1
ATOM 2163 O O . GLY A 1 285 ? -18.368 14.247 -30.540 1.00 88.19 285 GLY A O 1
ATOM 2164 N N . GLY A 1 286 ? -19.595 12.455 -29.970 1.00 88.56 286 GLY A N 1
ATOM 2165 C CA . GLY A 1 286 ? -18.521 11.777 -29.240 1.00 88.56 286 GLY A CA 1
ATOM 2166 C C . GLY A 1 286 ? -17.320 11.417 -30.118 1.00 88.56 286 GLY A C 1
ATOM 2167 O O . GLY A 1 286 ? -16.175 11.651 -29.726 1.00 88.56 286 GLY A O 1
ATOM 2168 N N . VAL A 1 287 ? -17.560 10.915 -31.334 1.00 93.00 287 VAL A N 1
ATOM 2169 C CA . VAL A 1 287 ? -16.483 10.547 -32.272 1.00 93.00 287 VAL A CA 1
ATOM 2170 C C . VAL A 1 287 ? -15.657 11.770 -32.688 1.00 93.00 287 VAL A C 1
ATOM 2172 O O . VAL A 1 287 ? -14.428 11.690 -32.735 1.00 93.00 287 VAL A O 1
ATOM 2175 N N . ALA A 1 288 ? -16.300 12.919 -32.917 1.00 93.12 288 ALA A N 1
ATOM 2176 C CA . ALA A 1 288 ? -15.602 14.156 -33.268 1.00 93.12 288 ALA A CA 1
ATOM 2177 C C . ALA A 1 288 ? -14.669 14.646 -32.142 1.00 93.12 288 ALA A C 1
ATOM 2179 O O . ALA A 1 288 ? -13.537 15.058 -32.409 1.00 93.12 288 ALA A O 1
ATOM 2180 N N . ILE A 1 289 ? -15.104 14.545 -30.881 1.00 95.69 289 ILE A N 1
ATOM 2181 C CA . ILE A 1 289 ? -14.295 14.942 -29.716 1.00 95.69 289 ILE A CA 1
ATOM 2182 C C . ILE A 1 289 ? -13.089 14.009 -29.543 1.00 95.69 289 ILE A C 1
ATOM 2184 O O . ILE A 1 289 ? -11.973 14.482 -29.323 1.00 95.69 289 ILE A O 1
ATOM 2188 N N . ILE A 1 290 ? -13.278 12.693 -29.693 1.00 94.81 290 ILE A N 1
ATOM 2189 C CA . ILE A 1 290 ? -12.180 11.718 -29.593 1.00 94.81 290 ILE A CA 1
ATOM 2190 C C . ILE A 1 290 ? -11.131 11.965 -30.685 1.00 94.81 290 ILE A C 1
ATOM 2192 O O . ILE A 1 290 ? -9.933 11.973 -30.393 1.00 94.81 290 ILE A O 1
ATOM 2196 N N . ALA A 1 291 ? -11.561 12.236 -31.921 1.00 96.31 291 ALA A N 1
ATOM 2197 C CA . ALA A 1 291 ? -10.652 12.566 -33.016 1.00 96.31 291 ALA A CA 1
ATOM 2198 C C . ALA A 1 291 ? -9.848 13.849 -32.732 1.00 96.31 291 ALA A C 1
ATOM 2200 O O . ALA A 1 291 ? -8.629 13.867 -32.913 1.00 96.31 291 ALA A O 1
ATOM 2201 N N . ALA A 1 292 ? -10.498 14.898 -32.214 1.00 96.56 292 ALA A N 1
ATOM 2202 C CA . ALA A 1 292 ? -9.827 16.144 -31.843 1.00 96.56 292 ALA A CA 1
ATOM 2203 C C . ALA A 1 292 ? -8.788 15.940 -30.724 1.00 96.56 292 ALA A C 1
ATOM 2205 O O . ALA A 1 292 ? -7.668 16.449 -30.824 1.00 96.56 292 ALA A O 1
ATOM 2206 N N . MET A 1 293 ? -9.109 15.145 -29.695 1.00 96.06 293 MET A N 1
ATOM 2207 C CA . MET A 1 293 ? -8.161 14.812 -28.623 1.00 96.06 293 MET A CA 1
ATOM 2208 C C . MET A 1 293 ? -6.955 14.019 -29.138 1.00 96.06 293 MET A C 1
ATOM 2210 O O . MET A 1 293 ? -5.824 14.299 -28.738 1.00 96.06 293 MET A O 1
ATOM 2214 N N . ALA A 1 294 ? -7.163 13.061 -30.046 1.00 96.38 294 ALA A N 1
ATOM 2215 C CA . ALA A 1 294 ? -6.073 12.286 -30.635 1.00 96.38 294 ALA A CA 1
ATOM 2216 C C . ALA A 1 294 ? -5.113 13.179 -31.442 1.00 96.38 294 ALA A C 1
ATOM 2218 O O . ALA A 1 294 ? -3.894 13.085 -31.278 1.00 96.38 294 ALA A O 1
ATOM 2219 N N . VAL A 1 295 ? -5.650 14.100 -32.252 1.00 97.19 295 VAL A N 1
ATOM 2220 C CA . VAL A 1 295 ? -4.848 15.084 -32.999 1.00 97.19 295 VAL A CA 1
ATOM 2221 C C . VAL A 1 295 ? -4.075 15.998 -32.044 1.00 97.19 295 VAL A C 1
ATOM 2223 O O . VAL A 1 295 ? -2.877 16.215 -32.242 1.00 97.19 295 VAL A O 1
ATOM 2226 N N . MET A 1 296 ? -4.718 16.481 -30.975 1.00 96.50 296 MET A N 1
ATOM 2227 C CA . MET A 1 296 ? -4.066 17.319 -29.967 1.00 96.50 296 MET A CA 1
ATOM 2228 C C . MET A 1 296 ? -2.922 16.575 -29.262 1.00 96.50 296 MET A C 1
ATOM 2230 O O . MET A 1 296 ? -1.836 17.132 -29.109 1.00 96.50 296 MET A O 1
ATOM 2234 N N . LEU A 1 297 ? -3.117 15.306 -28.888 1.00 95.88 297 LEU A N 1
ATOM 2235 C CA . LEU A 1 297 ? -2.080 14.478 -28.266 1.00 95.88 297 LEU A CA 1
ATOM 2236 C C . LEU A 1 297 ? -0.877 14.272 -29.192 1.00 95.88 297 LEU A C 1
ATOM 2238 O O . LEU A 1 297 ? 0.263 14.415 -28.749 1.00 95.88 297 LEU A O 1
ATOM 2242 N N . VAL A 1 298 ? -1.102 13.981 -30.477 1.00 95.50 298 VAL A N 1
ATOM 2243 C CA . VAL A 1 298 ? -0.014 13.831 -31.459 1.00 95.50 298 VAL A CA 1
ATOM 2244 C C . VAL A 1 298 ? 0.743 15.147 -31.643 1.00 95.50 298 VAL A C 1
ATOM 2246 O O . VAL A 1 298 ? 1.976 15.149 -31.682 1.00 95.50 298 VAL A O 1
ATOM 2249 N N . TRP A 1 299 ? 0.033 16.276 -31.707 1.00 95.81 299 TRP A N 1
ATOM 2250 C CA . TRP A 1 299 ? 0.654 17.593 -31.834 1.00 95.81 299 TRP A CA 1
ATOM 2251 C C . TRP A 1 299 ? 1.469 17.977 -30.592 1.00 95.81 299 TRP A C 1
ATOM 2253 O O . TRP A 1 299 ? 2.619 18.401 -30.722 1.00 95.81 299 TRP A O 1
ATOM 2263 N N . CYS A 1 300 ? 0.936 17.737 -29.390 1.00 93.00 300 CYS A N 1
ATOM 2264 C CA . CYS A 1 300 ? 1.656 17.938 -28.134 1.00 93.00 300 CYS A CA 1
ATOM 2265 C C . CYS A 1 300 ? 2.910 17.061 -28.054 1.00 93.00 300 CYS A C 1
ATOM 2267 O O . CYS A 1 300 ? 3.975 17.569 -27.712 1.00 93.00 300 CYS A O 1
ATOM 2269 N N . ARG A 1 301 ? 2.830 15.777 -28.436 1.00 90.12 301 ARG A N 1
ATOM 2270 C CA . ARG A 1 301 ? 3.999 14.878 -28.455 1.00 90.12 301 ARG A CA 1
ATOM 2271 C C . ARG A 1 301 ? 5.072 15.359 -29.427 1.00 90.12 301 ARG A C 1
ATOM 2273 O O . ARG A 1 301 ? 6.241 15.399 -29.055 1.00 90.12 301 ARG A O 1
ATOM 2280 N N . ARG A 1 302 ? 4.682 15.789 -30.633 1.00 92.25 302 ARG A N 1
ATOM 2281 C CA . ARG A 1 302 ? 5.620 16.356 -31.616 1.00 92.25 302 ARG A CA 1
ATOM 2282 C C . ARG A 1 302 ? 6.297 17.623 -31.105 1.00 92.25 302 ARG A C 1
ATOM 2284 O O . ARG A 1 302 ? 7.500 17.780 -31.280 1.00 92.25 302 ARG A O 1
ATOM 2291 N N . ARG A 1 303 ? 5.547 18.513 -30.452 1.00 90.12 303 ARG A N 1
ATOM 2292 C CA . ARG A 1 303 ? 6.103 19.759 -29.913 1.00 90.12 303 ARG A CA 1
ATOM 2293 C C . ARG A 1 303 ? 7.027 19.512 -28.719 1.00 90.12 303 ARG A C 1
ATOM 2295 O O . ARG A 1 303 ? 8.061 20.162 -28.617 1.00 90.12 303 ARG A O 1
ATOM 2302 N N . TYR A 1 304 ? 6.688 18.561 -27.851 1.00 78.62 304 TYR A N 1
ATOM 2303 C CA . TYR A 1 304 ? 7.515 18.211 -26.694 1.00 78.62 304 TYR A CA 1
ATOM 2304 C C . TYR A 1 304 ? 8.854 17.592 -27.115 1.00 78.62 304 TYR A C 1
ATOM 2306 O O . TYR A 1 304 ? 9.890 17.923 -26.550 1.00 78.62 304 TYR A O 1
ATOM 2314 N N . GLN A 1 305 ? 8.858 16.773 -28.173 1.00 79.38 305 GLN A N 1
ATOM 2315 C CA . GLN A 1 305 ? 10.089 16.205 -28.732 1.00 79.38 305 GLN A CA 1
ATOM 2316 C C . GLN A 1 305 ? 11.057 17.266 -29.277 1.00 79.38 305 GLN A C 1
ATOM 2318 O O . GLN A 1 305 ? 12.264 17.061 -29.215 1.00 79.38 305 GLN A O 1
ATOM 2323 N N . GLN A 1 306 ? 10.566 18.412 -29.761 1.00 77.44 306 GLN A N 1
ATOM 2324 C CA . GLN A 1 306 ? 11.450 19.484 -30.236 1.00 77.44 306 GLN A CA 1
ATOM 2325 C C . GLN A 1 306 ? 12.070 20.327 -29.110 1.00 77.44 306 GLN A C 1
ATOM 2327 O O . GLN A 1 306 ? 13.075 20.989 -29.340 1.00 77.44 306 GLN A O 1
ATOM 2332 N N . LEU A 1 307 ? 11.519 20.285 -27.893 1.00 66.69 307 LEU A N 1
ATOM 2333 C CA . LEU A 1 307 ? 12.041 21.029 -26.737 1.00 66.69 307 LEU A CA 1
ATOM 2334 C C . LEU A 1 307 ? 13.116 20.269 -25.940 1.00 66.69 307 LEU A C 1
ATOM 2336 O O . LEU A 1 307 ? 13.777 20.874 -25.104 1.00 66.69 307 LEU A O 1
ATOM 2340 N N . PHE A 1 308 ? 13.333 18.979 -26.221 1.00 58.50 308 PHE A N 1
ATOM 2341 C CA . PHE A 1 308 ? 14.342 18.132 -25.564 1.00 58.50 308 PHE A CA 1
ATOM 2342 C C . PHE A 1 308 ? 15.532 17.780 -26.472 1.00 58.50 308 PHE A C 1
ATOM 2344 O O . PHE A 1 308 ? 16.153 16.729 -26.321 1.00 58.50 308 PHE A O 1
ATOM 2351 N N . TYR A 1 309 ? 15.899 18.667 -27.400 1.00 48.16 309 TYR A N 1
ATOM 2352 C CA . TYR A 1 309 ? 17.215 18.604 -28.037 1.00 48.16 309 TYR A CA 1
ATOM 2353 C C . TYR A 1 309 ? 18.258 19.164 -27.062 1.00 48.16 309 TYR A C 1
ATOM 2355 O O . TYR A 1 309 ? 18.564 20.354 -27.067 1.00 48.16 309 TYR A O 1
ATOM 2363 N N . VAL A 1 310 ? 18.753 18.312 -26.164 1.00 45.47 310 VAL A N 1
ATOM 2364 C CA . VAL A 1 310 ? 19.874 18.645 -25.279 1.00 45.47 310 VAL A CA 1
ATOM 2365 C C . VAL A 1 310 ? 21.148 18.594 -26.130 1.00 45.47 310 VAL A C 1
ATOM 2367 O O . VAL A 1 310 ? 21.458 17.526 -26.662 1.00 45.47 310 VAL A O 1
ATOM 2370 N N . PRO A 1 311 ? 21.896 19.702 -26.298 1.00 47.16 311 PRO A N 1
ATOM 2371 C CA . PRO A 1 311 ? 23.203 19.650 -26.933 1.00 47.16 311 PRO A CA 1
ATOM 2372 C C . PRO A 1 311 ? 24.075 18.706 -26.111 1.00 47.16 311 PRO A C 1
ATOM 2374 O O . PRO A 1 311 ? 24.232 18.892 -24.905 1.00 47.16 311 PRO A O 1
ATOM 2377 N N . SER A 1 312 ? 24.608 17.674 -26.755 1.00 43.34 312 SER A N 1
ATOM 2378 C CA . SER A 1 312 ? 25.579 16.765 -26.161 1.00 43.34 312 SER A CA 1
ATOM 2379 C C . SER A 1 312 ? 26.752 17.576 -25.606 1.00 43.34 312 SER A C 1
ATOM 2381 O O . SER A 1 312 ? 27.592 18.056 -26.369 1.00 43.34 312 SER A O 1
ATOM 2383 N N . LEU A 1 313 ? 26.792 17.750 -24.285 1.00 42.19 313 LEU A N 1
ATOM 2384 C CA . LEU A 1 313 ? 27.962 18.253 -23.578 1.00 42.19 313 LEU A CA 1
ATOM 2385 C C . LEU A 1 313 ? 29.071 17.216 -23.759 1.00 42.19 313 LEU A C 1
ATOM 2387 O O . LEU A 1 313 ? 29.002 16.103 -23.240 1.00 42.19 313 LEU A O 1
ATOM 2391 N N . THR A 1 314 ? 30.062 17.577 -24.566 1.00 50.31 314 THR A N 1
ATOM 2392 C CA . THR A 1 314 ? 31.305 16.828 -24.745 1.00 50.31 314 THR A CA 1
ATOM 2393 C C . THR A 1 314 ? 31.995 16.605 -23.397 1.00 50.31 314 THR A C 1
ATOM 2395 O O . THR A 1 314 ? 31.950 17.497 -22.545 1.00 50.31 314 THR A O 1
ATOM 2398 N N . PRO A 1 315 ? 32.660 15.455 -23.190 1.00 49.25 315 PRO A N 1
ATOM 2399 C CA . PRO A 1 315 ? 33.329 15.165 -21.934 1.00 49.25 315 PRO A CA 1
ATOM 2400 C C . PRO A 1 315 ? 34.492 16.134 -21.708 1.00 49.25 315 PRO A C 1
ATOM 2402 O O . PRO A 1 315 ? 35.268 16.442 -22.613 1.00 49.25 315 PRO A O 1
ATOM 2405 N N . PHE A 1 316 ? 34.571 16.610 -20.472 1.00 40.00 316 PHE A N 1
ATOM 2406 C CA . PHE A 1 316 ? 35.614 17.471 -19.940 1.00 40.00 316 PHE A CA 1
ATOM 2407 C C . PHE A 1 316 ? 36.991 16.822 -20.165 1.00 40.00 316 PHE A C 1
ATOM 2409 O O . PHE A 1 316 ? 37.270 15.738 -19.653 1.00 40.00 316 PHE A O 1
ATOM 2416 N N . VAL A 1 317 ? 37.848 17.488 -20.939 1.00 43.88 317 VAL A N 1
ATOM 2417 C CA . VAL A 1 317 ? 39.284 17.202 -20.992 1.00 43.88 317 VAL A CA 1
ATOM 2418 C C . VAL A 1 317 ? 39.874 17.735 -19.693 1.00 43.88 317 VAL A C 1
ATOM 2420 O O . VAL A 1 317 ? 39.900 18.941 -19.460 1.00 43.88 317 VAL A O 1
ATOM 2423 N N . GLN A 1 318 ? 40.283 16.824 -18.815 1.00 42.47 318 GLN A N 1
ATOM 2424 C CA . GLN A 1 318 ? 40.981 17.160 -17.584 1.00 42.47 318 GLN A CA 1
ATOM 2425 C C . GLN A 1 318 ? 42.458 17.374 -17.914 1.00 42.47 318 GLN A C 1
ATOM 2427 O O . GLN A 1 318 ? 43.182 16.432 -18.229 1.00 42.47 318 GLN A O 1
ATOM 2432 N N . ASP A 1 319 ? 42.858 18.642 -17.897 1.00 40.47 319 ASP A N 1
ATOM 2433 C CA . ASP A 1 319 ? 44.221 19.095 -18.140 1.00 40.47 319 ASP A CA 1
ATOM 2434 C C . ASP A 1 319 ? 45.144 18.633 -16.999 1.00 40.47 319 ASP A C 1
ATOM 2436 O O . ASP A 1 319 ? 44.872 18.852 -15.813 1.00 40.47 319 ASP A O 1
ATOM 2440 N N . GLN A 1 320 ? 46.211 17.927 -17.369 1.00 47.03 320 GLN A N 1
ATOM 2441 C CA . GLN A 1 320 ? 47.225 17.381 -16.474 1.00 47.03 320 GLN A CA 1
ATOM 2442 C C . GLN A 1 320 ? 48.348 18.419 -16.347 1.00 47.03 320 GLN A C 1
ATOM 2444 O O . GLN A 1 320 ? 49.231 18.508 -17.196 1.00 47.03 320 GLN A O 1
ATOM 2449 N N . GLY A 1 321 ? 48.301 19.214 -15.276 1.00 43.06 321 GLY A N 1
ATOM 2450 C CA . GLY A 1 321 ? 49.356 20.150 -14.886 1.00 43.06 321 GLY A CA 1
ATOM 2451 C C . GLY A 1 321 ? 50.308 19.535 -13.858 1.00 43.06 321 GLY A C 1
ATOM 2452 O O . GLY A 1 321 ? 49.888 19.067 -12.805 1.00 43.06 321 GLY A O 1
ATOM 2453 N N . ASP A 1 322 ? 51.583 19.534 -14.222 1.00 46.69 322 ASP A N 1
ATOM 2454 C CA . ASP A 1 322 ? 52.738 18.802 -13.696 1.00 46.69 322 ASP A CA 1
ATOM 2455 C C . ASP A 1 322 ? 53.386 19.397 -12.410 1.00 46.69 322 ASP A C 1
ATOM 2457 O O . ASP A 1 322 ? 53.261 20.593 -12.147 1.00 46.69 322 ASP A O 1
ATOM 2461 N N . ARG A 1 323 ? 54.195 18.557 -11.723 1.00 44.31 323 ARG A N 1
ATOM 2462 C CA . ARG A 1 323 ? 55.268 18.821 -10.712 1.00 44.31 323 ARG A CA 1
ATOM 2463 C C . ARG A 1 323 ? 54.878 19.237 -9.274 1.00 44.31 323 ARG A C 1
ATOM 2465 O O . ARG A 1 323 ? 54.085 20.134 -9.064 1.00 44.31 323 ARG A O 1
ATOM 2472 N N . THR A 1 324 ? 55.449 18.688 -8.185 1.00 43.25 324 THR A N 1
ATOM 2473 C CA . THR A 1 324 ? 56.815 18.151 -7.974 1.00 43.25 324 THR A CA 1
ATOM 2474 C C . THR A 1 324 ? 56.914 17.314 -6.669 1.00 43.25 324 THR A C 1
ATOM 2476 O O . THR A 1 324 ? 56.414 17.735 -5.634 1.00 43.25 324 THR A O 1
ATOM 2479 N N . SER A 1 325 ? 57.665 16.202 -6.724 1.00 52.41 325 SER A N 1
ATOM 2480 C CA . SER A 1 325 ? 58.640 15.713 -5.714 1.00 52.41 325 SER A CA 1
ATOM 2481 C C . SER A 1 325 ? 58.222 15.304 -4.282 1.00 52.41 325 SER A C 1
ATOM 2483 O O . SER A 1 325 ? 58.190 16.148 -3.396 1.00 52.41 325 SER A O 1
ATOM 2485 N N . GLN A 1 326 ? 58.184 13.992 -3.988 1.00 38.12 326 GLN A N 1
ATOM 2486 C CA . GLN A 1 326 ? 59.152 13.321 -3.080 1.00 38.12 326 GLN A CA 1
ATOM 2487 C C . GLN A 1 326 ? 58.937 11.787 -2.985 1.00 38.12 326 GLN A C 1
ATOM 2489 O O . GLN A 1 326 ? 57.849 11.304 -3.292 1.00 38.12 326 GLN A O 1
ATOM 2494 N N . PRO A 1 327 ? 59.981 11.006 -2.617 1.00 57.16 327 PRO A N 1
ATOM 2495 C CA . PRO A 1 327 ? 60.096 9.596 -2.979 1.00 57.16 327 PRO A CA 1
ATOM 2496 C C . PRO A 1 327 ? 59.790 8.600 -1.846 1.00 57.16 327 PRO A C 1
ATOM 2498 O O . PRO A 1 327 ? 59.855 8.913 -0.662 1.00 57.16 327 PRO A O 1
ATOM 2501 N N . ASN A 1 328 ? 59.642 7.343 -2.273 1.00 46.09 328 ASN A N 1
ATOM 2502 C CA . ASN A 1 328 ? 59.887 6.106 -1.527 1.00 46.09 328 ASN A CA 1
ATOM 2503 C C . ASN A 1 328 ? 58.884 5.698 -0.437 1.00 46.09 328 ASN A C 1
ATOM 2505 O O . ASN A 1 328 ? 59.144 5.818 0.755 1.00 46.09 328 ASN A O 1
ATOM 2509 N N . ALA A 1 329 ? 57.856 4.958 -0.859 1.00 38.94 329 ALA A N 1
ATOM 2510 C CA . ALA A 1 329 ? 57.393 3.800 -0.101 1.00 38.94 329 ALA A CA 1
ATOM 2511 C C . ALA A 1 329 ? 57.076 2.642 -1.057 1.00 38.94 329 ALA A C 1
ATOM 2513 O O . ALA A 1 329 ? 56.169 2.671 -1.884 1.00 38.94 329 ALA A O 1
ATOM 2514 N N . ARG A 1 330 ? 57.918 1.622 -0.945 1.00 50.59 330 ARG A N 1
ATOM 2515 C CA . ARG A 1 330 ? 57.938 0.356 -1.668 1.00 50.59 330 ARG A CA 1
ATOM 2516 C C . ARG A 1 330 ? 56.687 -0.454 -1.301 1.00 50.59 330 ARG A C 1
ATOM 2518 O O . ARG A 1 330 ? 56.713 -1.169 -0.305 1.00 50.59 330 ARG A O 1
ATOM 2525 N N . SER A 1 331 ? 55.613 -0.368 -2.086 1.00 41.22 331 SER A N 1
ATOM 2526 C CA . SER A 1 331 ? 54.465 -1.277 -1.951 1.00 41.22 331 SER A CA 1
ATOM 2527 C C . SER A 1 331 ? 54.482 -2.317 -3.065 1.00 41.22 331 SER A C 1
ATOM 2529 O O . SER A 1 331 ? 54.517 -2.000 -4.254 1.00 41.22 331 SER A O 1
ATOM 2531 N N . ARG A 1 332 ? 54.557 -3.583 -2.652 1.00 43.44 332 ARG A N 1
ATOM 2532 C CA . ARG A 1 332 ? 54.634 -4.756 -3.518 1.00 43.44 332 ARG A CA 1
ATOM 2533 C C . ARG A 1 332 ? 53.352 -4.881 -4.338 1.00 43.44 332 ARG A C 1
ATOM 2535 O O . ARG A 1 332 ? 52.266 -5.039 -3.796 1.00 43.44 332 ARG A O 1
ATOM 2542 N N . SER A 1 333 ? 53.535 -4.904 -5.652 1.00 42.59 333 SER A N 1
ATOM 2543 C CA . SER A 1 333 ? 52.587 -5.413 -6.638 1.00 42.59 333 SER A CA 1
ATOM 2544 C C . SER A 1 333 ? 52.165 -6.846 -6.288 1.00 42.59 333 SER A C 1
ATOM 2546 O O . SER A 1 333 ? 52.897 -7.794 -6.572 1.00 42.59 333 SER A O 1
ATOM 2548 N N . MET A 1 334 ? 50.966 -7.010 -5.729 1.00 37.28 334 MET A N 1
ATOM 2549 C CA . MET A 1 334 ? 50.188 -8.238 -5.872 1.00 37.28 334 MET A CA 1
ATOM 2550 C C . MET A 1 334 ? 49.183 -8.023 -7.002 1.00 37.28 334 MET A C 1
ATOM 2552 O O . MET A 1 334 ? 48.115 -7.449 -6.811 1.00 37.28 334 MET A O 1
ATOM 2556 N N . LYS A 1 335 ? 49.538 -8.505 -8.198 1.00 39.44 335 LYS A N 1
ATOM 2557 C CA . LYS A 1 335 ? 48.556 -8.889 -9.215 1.00 39.44 335 LYS A CA 1
ATOM 2558 C C . LYS A 1 335 ? 47.809 -10.106 -8.668 1.00 39.44 335 LYS A C 1
ATOM 2560 O O . LYS A 1 335 ? 48.218 -11.240 -8.888 1.00 39.44 335 LYS A O 1
ATOM 2565 N N . GLY A 1 336 ? 46.768 -9.848 -7.883 1.00 34.81 336 GLY A N 1
ATOM 2566 C CA . GLY A 1 336 ? 45.758 -10.837 -7.539 1.00 34.81 336 GLY A CA 1
ATOM 2567 C C . GLY A 1 336 ? 44.820 -10.988 -8.726 1.00 34.81 336 GLY A C 1
ATOM 2568 O O . GLY A 1 336 ? 43.952 -10.152 -8.955 1.00 34.81 336 GLY A O 1
ATOM 2569 N N . GLU A 1 337 ? 45.047 -12.029 -9.515 1.00 35.41 337 GLU A N 1
ATOM 2570 C CA . GLU A 1 337 ? 44.128 -12.516 -10.534 1.00 35.41 337 GLU A CA 1
ATOM 2571 C C . GLU A 1 337 ? 42.840 -12.970 -9.825 1.00 35.41 337 GLU A C 1
ATOM 2573 O O . GLU A 1 337 ? 42.783 -14.059 -9.257 1.00 35.41 337 GLU A O 1
ATOM 2578 N N . ILE A 1 338 ? 41.812 -12.113 -9.796 1.00 34.66 338 ILE A N 1
ATOM 2579 C CA . ILE A 1 338 ? 40.470 -12.493 -9.335 1.00 34.66 338 ILE A CA 1
ATOM 2580 C C . ILE A 1 338 ? 39.866 -13.384 -10.422 1.00 34.66 338 ILE A C 1
ATOM 2582 O O . ILE A 1 338 ? 39.107 -12.940 -11.284 1.00 34.66 338 ILE A O 1
ATOM 2586 N N . ARG A 1 339 ? 40.217 -14.670 -10.391 1.00 30.92 339 ARG A N 1
ATOM 2587 C CA . ARG A 1 339 ? 39.381 -15.710 -10.981 1.00 30.92 339 ARG A CA 1
ATOM 2588 C C . ARG A 1 339 ? 38.131 -15.784 -10.119 1.00 30.92 339 ARG A C 1
ATOM 2590 O O . ARG A 1 339 ? 38.158 -16.360 -9.036 1.00 30.92 339 ARG A O 1
ATOM 2597 N N . ARG A 1 340 ? 37.042 -15.164 -10.582 1.00 33.00 340 ARG A N 1
ATOM 2598 C CA . ARG A 1 340 ? 35.706 -15.482 -10.072 1.00 33.00 340 ARG A CA 1
ATOM 2599 C C . ARG A 1 340 ? 35.518 -16.980 -10.285 1.00 33.00 340 ARG A C 1
ATOM 2601 O O . ARG A 1 340 ? 35.415 -17.430 -11.424 1.00 33.00 340 ARG A O 1
ATOM 2608 N N . ALA A 1 341 ? 35.549 -17.744 -9.199 1.00 27.45 341 ALA A N 1
ATOM 2609 C CA . ALA A 1 341 ? 35.042 -19.099 -9.210 1.00 27.45 341 ALA A CA 1
ATOM 2610 C C . ALA A 1 341 ? 33.548 -18.981 -9.520 1.00 27.45 341 ALA A C 1
ATOM 2612 O O . ALA A 1 341 ? 32.768 -18.520 -8.690 1.00 27.45 341 ALA A O 1
ATOM 2613 N N . ILE A 1 342 ? 33.175 -19.313 -10.753 1.00 29.44 342 ILE A N 1
ATOM 2614 C CA . ILE A 1 342 ? 31.794 -19.631 -11.092 1.00 29.44 342 ILE A CA 1
ATOM 2615 C C . ILE A 1 342 ? 31.523 -20.925 -10.333 1.00 29.44 342 ILE A C 1
ATOM 2617 O O . ILE A 1 342 ? 31.973 -21.993 -10.745 1.00 29.44 342 ILE A O 1
ATOM 2621 N N . VAL A 1 343 ? 30.899 -20.813 -9.163 1.00 30.45 343 VAL A N 1
ATOM 2622 C CA . VAL A 1 343 ? 30.300 -21.970 -8.503 1.00 30.45 343 VAL A CA 1
ATOM 2623 C C . VAL A 1 343 ? 29.132 -22.373 -9.402 1.00 30.45 343 VAL A C 1
ATOM 2625 O O . VAL A 1 343 ? 28.280 -21.521 -9.664 1.00 30.45 343 VAL A O 1
ATOM 2628 N N . PRO A 1 344 ? 29.100 -23.602 -9.943 1.00 30.53 344 PRO A N 1
ATOM 2629 C CA . PRO A 1 344 ? 27.937 -24.078 -10.673 1.00 30.53 344 PRO A CA 1
ATOM 2630 C C . PRO A 1 344 ? 26.741 -24.000 -9.727 1.00 30.53 344 PRO A C 1
ATOM 2632 O O . PRO A 1 344 ? 26.747 -24.645 -8.678 1.00 30.53 344 PRO A O 1
ATOM 2635 N N . LEU A 1 345 ? 25.762 -23.161 -10.064 1.00 33.34 345 LEU A N 1
ATOM 2636 C CA . LEU A 1 345 ? 24.486 -23.157 -9.367 1.00 33.34 345 LEU A CA 1
ATOM 2637 C C . LEU A 1 345 ? 23.860 -24.535 -9.578 1.00 33.34 345 LEU A C 1
ATOM 2639 O O . LEU A 1 345 ? 23.745 -25.011 -10.709 1.00 33.34 345 LEU A O 1
ATOM 2643 N N . GLU A 1 346 ? 23.518 -25.190 -8.475 1.00 32.97 346 GLU A N 1
ATOM 2644 C CA . GLU A 1 346 ? 22.744 -26.423 -8.499 1.00 32.97 346 GLU A CA 1
ATOM 2645 C C . GLU A 1 346 ? 21.427 -26.125 -9.241 1.00 32.97 346 GLU A C 1
ATOM 2647 O O . GLU A 1 346 ? 20.812 -25.084 -8.978 1.00 32.97 346 GLU A O 1
ATOM 2652 N N . PRO A 1 347 ? 21.012 -26.948 -10.223 1.00 41.22 347 PRO A N 1
ATOM 2653 C CA . PRO A 1 347 ? 19.798 -26.677 -10.980 1.00 41.22 347 PRO A CA 1
ATOM 2654 C C . PRO A 1 347 ? 18.627 -26.543 -10.009 1.00 41.22 347 PRO A C 1
ATOM 2656 O O . PRO A 1 347 ? 18.523 -27.321 -9.063 1.00 41.22 347 PRO A O 1
ATOM 2659 N N . ALA A 1 348 ? 17.751 -25.563 -10.241 1.00 44.41 348 ALA A N 1
ATOM 2660 C CA . ALA A 1 348 ? 16.525 -25.384 -9.476 1.00 44.41 348 ALA A CA 1
ATOM 2661 C C . ALA A 1 348 ? 15.647 -26.635 -9.636 1.00 44.41 348 ALA A C 1
ATOM 2663 O O . ALA A 1 348 ? 14.828 -26.745 -10.548 1.00 44.41 348 ALA A O 1
ATOM 2664 N N . VAL A 1 349 ? 15.863 -27.630 -8.778 1.00 44.41 349 VAL A N 1
ATOM 2665 C CA . VAL A 1 349 ? 15.025 -28.816 -8.713 1.00 44.41 349 VAL A CA 1
ATOM 2666 C C . VAL A 1 349 ? 13.724 -28.359 -8.074 1.00 44.41 349 VAL A C 1
ATOM 2668 O O . VAL A 1 349 ? 13.721 -27.883 -6.939 1.00 44.41 349 VAL A O 1
ATOM 2671 N N . CYS A 1 350 ? 12.608 -28.521 -8.785 1.00 48.84 350 CYS A N 1
ATOM 2672 C CA . CYS A 1 350 ? 11.272 -28.538 -8.195 1.00 48.84 350 CYS A CA 1
ATOM 2673 C C . CYS A 1 350 ? 11.174 -29.748 -7.254 1.00 48.84 350 CYS A C 1
ATOM 2675 O O . CYS A 1 350 ? 10.511 -30.738 -7.558 1.00 48.84 350 CYS A O 1
ATOM 2677 N N . ALA A 1 351 ? 11.914 -29.721 -6.146 1.00 43.09 351 ALA A N 1
ATOM 2678 C CA . ALA A 1 351 ? 11.880 -30.774 -5.162 1.00 43.09 351 ALA A CA 1
ATOM 2679 C C . ALA A 1 351 ? 10.494 -30.709 -4.512 1.00 43.09 351 ALA A C 1
ATOM 2681 O O . ALA A 1 351 ? 10.111 -29.650 -4.002 1.00 43.09 351 ALA A O 1
ATOM 2682 N N . PRO A 1 352 ? 9.700 -31.792 -4.554 1.00 42.22 352 PRO A N 1
ATOM 2683 C CA . PRO A 1 352 ? 8.500 -31.853 -3.742 1.00 42.22 352 PRO A CA 1
ATOM 2684 C C . PRO A 1 352 ? 8.922 -31.624 -2.291 1.00 42.22 352 PRO A C 1
ATOM 2686 O O . PRO A 1 352 ? 9.817 -32.309 -1.796 1.00 42.22 352 PRO A O 1
ATOM 2689 N N . ILE A 1 353 ? 8.305 -30.644 -1.628 1.00 40.53 353 ILE A N 1
ATOM 2690 C CA . ILE A 1 353 ? 8.454 -30.463 -0.183 1.00 40.53 353 ILE A CA 1
ATOM 2691 C C . ILE A 1 353 ? 8.065 -31.809 0.442 1.00 40.53 353 ILE A C 1
ATOM 2693 O O . ILE A 1 353 ? 6.928 -32.246 0.225 1.00 40.53 353 ILE A O 1
ATOM 2697 N N . PRO A 1 354 ? 8.972 -32.509 1.148 1.00 36.16 354 PRO A N 1
ATOM 2698 C CA . PRO A 1 354 ? 8.621 -33.755 1.802 1.00 36.16 354 PRO A CA 1
ATOM 2699 C C . PRO A 1 354 ? 7.492 -33.459 2.785 1.00 36.16 354 PRO A C 1
ATOM 2701 O O . PRO A 1 354 ? 7.666 -32.687 3.725 1.00 36.16 354 PRO A O 1
ATOM 2704 N N . LEU A 1 355 ? 6.314 -34.032 2.543 1.00 36.62 355 LEU A N 1
ATOM 2705 C CA . LEU A 1 355 ? 5.248 -34.039 3.533 1.00 36.62 355 LEU A CA 1
ATOM 2706 C C . LEU A 1 355 ? 5.732 -34.943 4.668 1.00 36.62 355 LEU A C 1
ATOM 2708 O O . LEU A 1 355 ? 5.654 -36.167 4.558 1.00 36.62 355 LEU A O 1
ATOM 2712 N N . GLU A 1 356 ? 6.290 -34.354 5.727 1.00 48.16 356 GLU A N 1
ATOM 2713 C CA . GLU A 1 356 ? 6.515 -35.096 6.963 1.00 48.16 356 GLU A CA 1
ATOM 2714 C C . GLU A 1 356 ? 5.165 -35.660 7.431 1.00 48.16 356 GLU A C 1
ATOM 2716 O O . GLU A 1 356 ? 4.164 -34.931 7.457 1.00 48.16 356 GLU A O 1
ATOM 2721 N N . PRO A 1 357 ? 5.089 -36.963 7.757 1.00 53.78 357 PRO A N 1
ATOM 2722 C CA . PRO A 1 357 ? 3.871 -37.525 8.309 1.00 53.78 357 PRO A CA 1
ATOM 2723 C C . PRO A 1 357 ? 3.537 -36.788 9.614 1.00 53.78 357 PRO A C 1
ATOM 2725 O O . PRO A 1 357 ? 4.445 -36.497 10.398 1.00 53.78 357 PRO A O 1
ATOM 2728 N N . PRO A 1 358 ? 2.252 -36.482 9.872 1.00 44.88 358 PRO A N 1
ATOM 2729 C CA . PRO A 1 358 ? 1.858 -35.832 11.113 1.00 44.88 358 PRO A CA 1
ATOM 2730 C C . PRO A 1 358 ? 2.350 -36.669 12.301 1.00 44.88 358 PRO A C 1
ATOM 2732 O O . PRO A 1 358 ? 2.272 -37.903 12.236 1.00 44.88 358 PRO A O 1
ATOM 2735 N N . PRO A 1 359 ? 2.848 -36.038 13.381 1.00 48.69 359 PRO A N 1
ATOM 2736 C CA . PRO A 1 359 ? 3.277 -36.764 14.563 1.00 48.69 359 PRO A CA 1
ATOM 2737 C C . PRO A 1 359 ? 2.124 -37.645 15.039 1.00 48.69 359 PRO A C 1
ATOM 2739 O O . PRO A 1 359 ? 1.018 -37.166 15.303 1.00 48.69 359 PRO A O 1
ATOM 2742 N N . SER A 1 360 ? 2.377 -38.951 15.100 1.00 47.09 360 SER A N 1
ATOM 2743 C CA . SER A 1 360 ? 1.451 -39.920 15.662 1.00 47.09 360 SER A CA 1
ATOM 2744 C C . SER A 1 360 ? 1.172 -39.520 17.107 1.00 47.09 360 SER A C 1
ATOM 2746 O O . SER A 1 360 ? 2.037 -39.591 17.979 1.00 47.09 360 SER A O 1
ATOM 2748 N N . TYR A 1 361 ? -0.049 -39.042 17.337 1.00 43.50 361 TYR A N 1
ATOM 2749 C CA . TYR A 1 361 ? -0.559 -38.696 18.652 1.00 43.50 361 TYR A CA 1
ATOM 2750 C C . TYR A 1 361 ? -0.514 -39.964 19.512 1.00 43.50 361 TYR A C 1
ATOM 2752 O O . TYR A 1 361 ? -1.308 -40.887 19.326 1.00 43.50 361 TYR A O 1
ATOM 2760 N N . MET A 1 362 ? 0.477 -40.044 20.400 1.00 39.50 362 MET A N 1
ATOM 2761 C CA . MET A 1 362 ? 0.529 -41.055 21.446 1.00 39.50 362 MET A CA 1
ATOM 2762 C C . MET A 1 362 ? -0.684 -40.840 22.351 1.00 39.50 362 MET A C 1
ATOM 2764 O O . MET A 1 362 ? -0.781 -39.845 23.068 1.00 39.50 362 MET A O 1
ATOM 2768 N N . ASP A 1 363 ? -1.617 -41.782 22.275 1.00 48.06 363 ASP A N 1
ATOM 2769 C CA . ASP A 1 363 ? -2.752 -41.931 23.175 1.00 48.06 363 ASP A CA 1
ATOM 2770 C C . ASP A 1 363 ? -2.214 -42.290 24.572 1.00 48.06 363 ASP A C 1
ATOM 2772 O O . ASP A 1 363 ? -1.909 -43.441 24.881 1.00 48.06 363 ASP A O 1
ATOM 2776 N N . GLY A 1 364 ? -1.988 -41.264 25.393 1.00 39.38 364 GLY A N 1
ATOM 2777 C CA . GLY A 1 364 ? -1.461 -41.378 26.748 1.00 39.38 364 GLY A CA 1
ATOM 2778 C C . GLY A 1 364 ? -2.526 -41.047 27.780 1.00 39.38 364 GLY A C 1
ATOM 2779 O O . GLY A 1 364 ? -2.528 -39.955 28.348 1.00 39.38 364 GLY A O 1
ATOM 2780 N N . ARG A 1 365 ? -3.431 -41.995 28.045 1.00 41.97 365 ARG A N 1
ATOM 2781 C CA . ARG A 1 365 ? -4.254 -41.973 29.262 1.00 41.97 365 ARG A CA 1
ATOM 2782 C C . ARG A 1 365 ? -3.356 -41.953 30.504 1.00 41.97 365 ARG A C 1
ATOM 2784 O O . ARG A 1 365 ? -2.397 -42.711 30.607 1.00 41.97 365 ARG A O 1
ATOM 2791 N N . SER A 1 366 ? -3.733 -41.081 31.434 1.00 41.91 366 SER A N 1
ATOM 2792 C CA . SER A 1 366 ? -3.172 -40.829 32.769 1.00 41.91 366 SER A CA 1
ATOM 2793 C C . SER A 1 366 ? -3.125 -42.082 33.675 1.00 41.91 366 SER A C 1
ATOM 2795 O O . SER A 1 366 ? -3.780 -43.079 33.361 1.00 41.91 366 SER A O 1
ATOM 2797 N N . PRO A 1 367 ? -2.442 -42.032 34.842 1.00 49.81 367 PRO A N 1
ATOM 2798 C CA . PRO A 1 367 ? -3.112 -41.466 36.024 1.00 49.81 367 PRO A CA 1
ATOM 2799 C C . PRO A 1 367 ? -2.226 -40.671 37.011 1.00 49.81 367 PRO A C 1
ATOM 2801 O O . PRO A 1 367 ? -1.026 -40.886 37.129 1.00 49.81 367 PRO A O 1
ATOM 2804 N N . LEU A 1 368 ? -2.908 -39.758 37.718 1.00 46.25 368 LEU A N 1
ATOM 2805 C CA . LEU A 1 368 ? -2.755 -39.325 39.120 1.00 46.25 368 LEU A CA 1
ATOM 2806 C C . LEU A 1 368 ? -1.555 -39.875 39.918 1.00 46.25 368 LEU A C 1
ATOM 2808 O O . LEU A 1 368 ? -1.424 -41.092 40.029 1.00 46.25 368 LEU A O 1
ATOM 2812 N N . LEU A 1 369 ? -0.842 -38.993 40.639 1.00 39.97 369 LEU A N 1
ATOM 2813 C CA . LEU A 1 369 ? -0.731 -38.989 42.115 1.00 39.97 369 LEU A CA 1
ATOM 2814 C C . LEU A 1 369 ? 0.314 -37.965 42.623 1.00 39.97 369 LEU A C 1
ATOM 2816 O O . LEU A 1 369 ? 1.441 -37.956 42.138 1.00 39.97 369 LEU A O 1
ATOM 2820 N N . TRP A 1 370 ? -0.109 -37.228 43.664 1.00 46.66 370 TRP A N 1
ATOM 2821 C CA . TRP A 1 370 ? 0.581 -36.280 44.568 1.00 46.66 370 TRP A CA 1
ATOM 2822 C C . TRP A 1 370 ? 1.008 -34.912 44.034 1.00 46.66 370 TRP A C 1
ATOM 2824 O O . TRP A 1 370 ? 1.990 -34.820 43.270 1.00 46.66 370 TRP A O 1
#

Foldseek 3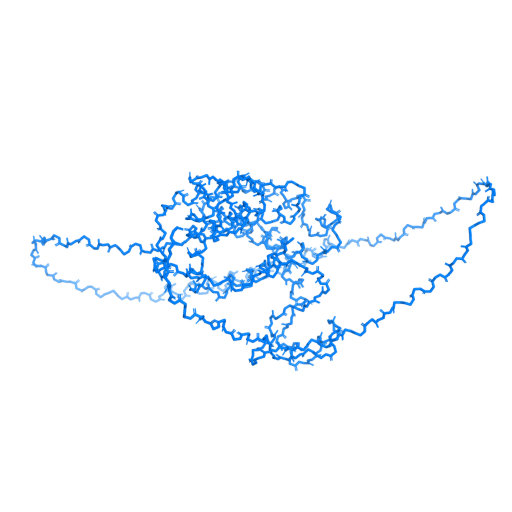Di:
DAPPVPVPPCPPPPCLVPQDDPADLVRLLVLLVLLLVLQDDPLDLLSVLLSLLLVLLSCLLVVHCPCVVVNCVVCVCVLELVSVCVVNVPPDSLLSLLSQLSSLVSSCSNPVDVSSVVSVVVSVVVQVVQFAALVCLVPVPCCVVQVAPDDHCDFPNHGCHRPGPPSVPPCPHPVSVVSSCCVVVVVPDPDPVLSVLSSLLCLQVPAQDDPPDSAGDPPSVDNHDPDHDNVRSSVNSNSSSVCSPNPPPPPPPPPPDDDDDDDDDDDDDDDDDDDPVVVVVVVVVVVVVVVVVVVVVVVVVVVVVVVPPDPPDDDDDDDDDDDDDDDDDDDDDDPPPPPPPPPPDDRPPSDPPPPDDPPDPPPDDDDDDD